Protein AF-A0A2N3CS61-F1 (afdb_monomer_lite)

pLDDT: mean 93.14, std 5.75, range [57.97, 98.62]

Sequence (346 aa):
IMQIARSYVPGGLAAWIVWPKPQPLARLEHTVEVPGRMDAQGREVAPLDEDAVRAALRKLKGDGIEALTISLMNAYLNGGHESRIGAIAAEELPGIPVSLSHQVLPEMQEYERTLSTVANAAVRPVVSKYVSNLRDRLTTEGFKGRLSLLRSDGGLMSSQKAEEHPVNILMSGPAGGVTGALWVAKNAGFENILTLDVGGTSTDVALIQGLEPRRQRTTEVGHLSVRASALDVKTVGAGGGSIAHVPQLTGALRVGPESAGAVPGPVAYGKGGELPTVTDANVVLGYLPEDLLGGSFELDREGAKAAVQTIADALGISLMEAARGIIDIVNENMFGALRMISVQQG

Foldseek 3Di:
DQVCLVVDFDDDPCSVPPPDDDQGLQHPQLDDDWDWDADLQRDTPTHTDVVSLLVSLLSNVVVPDQAEEDAHPLCLNPVPNVVVSVVSCCVNPPNHHYFYLNVQPSDPDRSQSRSQSSVQRSCLV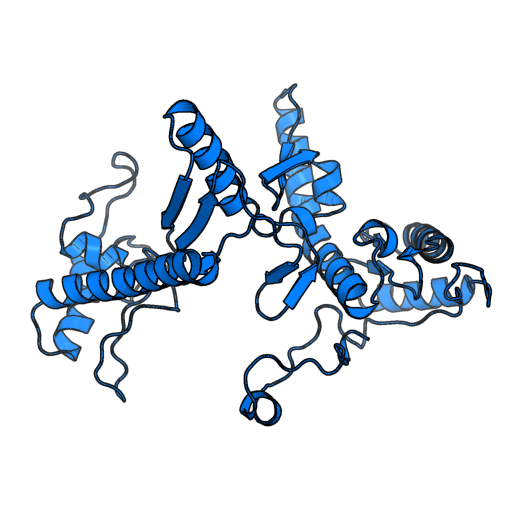VLLVVLVVVVVVCVVVVNPDFDWAAFQARDTDGSVCCNRHVSRRVNRVLSVQLNVVLVVCVVVVHQWDWDWDAAQFKIKIFTGHRSHFDWDQWDDDPPDTHRYIHGPIDIARFHQQFFWDQDPVHLDIDTDSDGCPVVVGAQQQVNPDQTAGLNLLCLQLVVDDQAPPVNPGGTPNVSSLVRLVVQCVSNVHDSNVSSVVNVVNSVVRSVVVVCCNVVVVD

Secondary structure (DSSP, 8-state):
-TTTGGG---SSTTHHHH--PPPPSS-GGG----S-EE-TTS-EEE---HHHHHHHHHHHHHTT-S-EEE--TTTTT--HHHHHHHHHHHHHSTT--EEEHHHH---S-HHHHHHHHHHHHHHHHHHHHHHHHHHHHHHHTT--S--EEEPTTS-EEEHHHHHH-GGGGTTHHHHHHHHHHHHHHHHHT-SSEEEEEE-SS-EEEEEEETTEE-EES-EEETTEEE---EE-PEEES-STTEEEE--TTT---EEEEEE-TTTT--GGGTSS--S-BHHHHHHHTT-S-SEETTTTEE--HHHHHHHHHHHHHHHT--HHHHHHHHHHHHHHHHHHHHHHHHHHH-

Structure (mmCIF, N/CA/C/O backbone):
data_AF-A0A2N3CS61-F1
#
_entry.id   AF-A0A2N3CS61-F1
#
loop_
_atom_site.group_PDB
_atom_site.id
_atom_site.type_symbol
_atom_site.label_atom_id
_atom_site.label_alt_id
_atom_site.label_comp_id
_atom_site.label_asym_id
_atom_site.label_entity_id
_atom_site.label_seq_id
_atom_site.pdbx_PDB_ins_code
_atom_site.Cartn_x
_atom_site.Cartn_y
_atom_site.Cartn_z
_atom_site.occupancy
_atom_site.B_iso_or_equiv
_atom_site.auth_seq_id
_atom_site.auth_comp_id
_atom_site.auth_asym_id
_atom_site.auth_atom_id
_atom_site.pdbx_PDB_model_num
ATOM 1 N N . ILE A 1 1 ? -5.425 -15.333 18.245 1.00 90.56 1 ILE A N 1
ATOM 2 C CA . ILE A 1 1 ? -5.956 -15.426 16.855 1.00 90.56 1 ILE A CA 1
ATOM 3 C C . ILE A 1 1 ? -4.939 -15.048 15.772 1.00 90.56 1 ILE A C 1
ATOM 5 O O . ILE A 1 1 ? -4.710 -15.868 14.892 1.00 90.56 1 ILE A O 1
ATOM 9 N N . MET A 1 2 ? -4.272 -13.886 15.851 1.00 91.38 2 MET A N 1
ATOM 10 C CA . MET A 1 2 ? -3.314 -13.420 14.829 1.00 91.38 2 MET A CA 1
ATOM 11 C C . MET A 1 2 ? -2.117 -14.363 14.642 1.00 91.38 2 MET A C 1
ATOM 13 O O . MET A 1 2 ? -1.780 -14.705 13.515 1.00 91.38 2 MET A O 1
ATOM 17 N N . GLN A 1 3 ? -1.547 -14.869 15.743 1.00 88.69 3 GLN A N 1
ATOM 18 C CA . GLN A 1 3 ? -0.432 -15.824 15.700 1.00 88.69 3 GLN A CA 1
ATOM 19 C C . GLN A 1 3 ? -0.810 -17.171 15.070 1.00 88.69 3 GLN A C 1
ATOM 21 O O . GLN A 1 3 ? 0.018 -17.800 14.421 1.00 88.69 3 GLN A O 1
ATOM 26 N N . ILE A 1 4 ? -2.051 -17.638 15.248 1.00 89.00 4 ILE A N 1
ATOM 27 C CA . ILE A 1 4 ? -2.527 -18.910 14.675 1.00 89.00 4 ILE A CA 1
ATOM 28 C C . ILE A 1 4 ? -2.943 -18.706 13.217 1.00 89.00 4 ILE A C 1
ATOM 30 O O . ILE A 1 4 ? -2.665 -19.567 12.387 1.00 89.00 4 ILE A O 1
ATOM 34 N N . ALA A 1 5 ? -3.515 -17.549 12.872 1.00 87.38 5 ALA A N 1
ATOM 35 C CA . ALA A 1 5 ? -3.929 -17.190 11.515 1.00 87.38 5 ALA A CA 1
ATOM 36 C C . ALA A 1 5 ? -4.768 -18.279 10.824 1.00 87.38 5 ALA A C 1
ATOM 38 O O . ALA A 1 5 ? -4.527 -18.611 9.670 1.00 87.38 5 ALA A O 1
ATOM 39 N N . ARG A 1 6 ? -5.694 -18.906 11.567 1.00 88.12 6 ARG A N 1
ATOM 40 C CA . ARG A 1 6 ? -6.522 -20.041 11.105 1.00 88.12 6 ARG A CA 1
ATOM 41 C C . ARG A 1 6 ? -5.722 -21.207 10.494 1.00 88.12 6 ARG A C 1
ATOM 43 O O . ARG A 1 6 ? -6.241 -21.923 9.646 1.00 88.12 6 ARG A O 1
ATOM 50 N N . SER A 1 7 ? -4.467 -21.388 10.910 1.00 85.81 7 SER A N 1
ATOM 51 C CA . SER A 1 7 ? -3.540 -22.369 10.327 1.00 85.81 7 SER A CA 1
ATOM 52 C C . SER A 1 7 ? -3.294 -22.165 8.825 1.00 85.81 7 SER A C 1
ATOM 54 O O . SER A 1 7 ? -2.981 -23.117 8.117 1.00 85.81 7 SER A O 1
ATOM 56 N N . TYR A 1 8 ? -3.438 -20.928 8.336 1.00 81.31 8 TYR A N 1
ATOM 57 C CA . TYR A 1 8 ? -3.193 -20.582 6.942 1.00 81.31 8 TYR A CA 1
ATOM 58 C C . TYR A 1 8 ? -1.719 -20.776 6.572 1.00 81.31 8 TYR A C 1
ATOM 60 O O . TYR A 1 8 ? -0.824 -20.253 7.244 1.00 81.31 8 TYR A O 1
ATOM 68 N N . VAL A 1 9 ? -1.498 -21.494 5.471 1.00 79.19 9 VAL A N 1
ATOM 69 C CA . VAL A 1 9 ? -0.206 -21.656 4.804 1.00 79.19 9 VAL A CA 1
ATOM 70 C C . VAL A 1 9 ? -0.425 -21.347 3.319 1.00 79.19 9 VAL A C 1
ATOM 72 O O . VAL A 1 9 ? -1.158 -22.090 2.661 1.00 79.19 9 VAL A O 1
ATOM 75 N N . PRO A 1 10 ? 0.145 -20.254 2.784 1.00 75.31 10 PRO A N 1
ATOM 76 C CA . PRO A 1 10 ? -0.008 -19.913 1.374 1.00 75.31 10 PRO A CA 1
ATOM 77 C C . PRO A 1 10 ? 0.785 -20.879 0.484 1.00 75.31 10 PRO A C 1
ATOM 79 O O . PRO A 1 10 ? 1.898 -21.266 0.826 1.00 75.31 10 PRO A O 1
ATOM 82 N N . GLY A 1 11 ? 0.248 -21.212 -0.694 1.00 70.44 11 GLY A N 1
ATOM 83 C CA . GLY A 1 11 ? 0.940 -22.004 -1.720 1.00 70.44 11 GLY A CA 1
ATOM 84 C C . GLY A 1 11 ? 0.481 -23.463 -1.837 1.00 70.44 11 GLY A C 1
ATOM 85 O O . GLY A 1 11 ? -0.522 -23.878 -1.261 1.00 70.44 11 GLY A O 1
ATOM 86 N N . GLY A 1 12 ? 1.199 -24.237 -2.657 1.00 70.31 12 GLY A N 1
ATOM 87 C CA . GLY A 1 12 ? 0.921 -25.659 -2.890 1.00 70.31 12 GLY A CA 1
ATOM 88 C C . GLY A 1 12 ? 1.377 -26.567 -1.740 1.00 70.31 12 GLY A C 1
ATOM 89 O O . GLY A 1 12 ? 1.921 -26.104 -0.743 1.00 70.31 12 GLY A O 1
ATOM 90 N N . LEU A 1 13 ? 1.211 -27.886 -1.898 1.00 73.00 13 LEU A N 1
ATOM 91 C CA . LEU A 1 13 ? 1.496 -28.897 -0.860 1.00 73.00 13 LEU A CA 1
ATOM 92 C C . LEU A 1 13 ? 2.870 -28.749 -0.177 1.00 73.00 13 LEU A C 1
ATOM 94 O O . LEU A 1 13 ? 2.974 -28.945 1.030 1.00 73.00 13 LEU A O 1
ATOM 98 N N . ALA A 1 14 ? 3.912 -28.357 -0.917 1.00 77.38 14 ALA A N 1
ATOM 99 C CA . ALA A 1 14 ? 5.260 -28.188 -0.369 1.00 77.38 14 ALA A CA 1
ATOM 100 C C . ALA A 1 14 ? 5.394 -27.003 0.610 1.00 77.38 14 ALA A C 1
ATOM 102 O O . ALA A 1 14 ? 6.292 -27.012 1.451 1.00 77.38 14 ALA A O 1
ATOM 103 N N . ALA A 1 15 ? 4.505 -26.005 0.548 1.00 78.06 15 ALA A N 1
ATOM 104 C CA . ALA A 1 15 ? 4.594 -24.808 1.382 1.00 78.06 15 ALA A CA 1
ATOM 105 C C . ALA A 1 15 ? 4.478 -25.118 2.882 1.00 78.06 15 ALA A C 1
ATOM 107 O O . ALA A 1 15 ? 5.123 -24.465 3.691 1.00 78.06 15 ALA A O 1
ATOM 108 N N . TRP A 1 16 ? 3.753 -26.171 3.264 1.00 76.44 16 TRP A N 1
ATOM 109 C CA . TRP A 1 16 ? 3.619 -26.594 4.665 1.00 76.44 16 TRP A CA 1
ATOM 110 C C . TRP A 1 16 ? 4.942 -27.019 5.312 1.00 76.44 16 TRP A C 1
ATOM 112 O O . TRP A 1 16 ? 5.057 -26.980 6.533 1.00 76.44 16 TRP A O 1
ATOM 122 N N . ILE A 1 17 ? 5.932 -27.416 4.507 1.00 80.56 17 ILE A N 1
ATOM 123 C CA . ILE A 1 17 ? 7.244 -27.872 4.982 1.00 80.56 17 ILE A CA 1
ATOM 124 C C . ILE A 1 17 ? 8.220 -26.699 5.096 1.00 80.56 17 ILE A C 1
ATOM 126 O O . ILE A 1 17 ? 9.031 -26.659 6.018 1.00 80.56 17 ILE A O 1
ATOM 130 N N . VAL A 1 18 ? 8.161 -25.757 4.151 1.00 82.25 18 VAL A N 1
ATOM 131 C CA . VAL A 1 18 ? 9.208 -24.738 3.979 1.00 82.25 18 VAL A CA 1
ATOM 132 C C . VAL A 1 18 ? 8.764 -23.317 4.302 1.00 82.25 18 VAL A C 1
ATOM 134 O O . VAL A 1 18 ? 9.622 -22.446 4.354 1.00 82.25 18 VAL A O 1
ATOM 137 N N . TRP A 1 19 ? 7.469 -23.049 4.503 1.00 81.56 19 TRP A N 1
ATOM 138 C CA . TRP A 1 19 ? 6.968 -21.690 4.714 1.00 81.56 19 TRP A CA 1
ATOM 139 C C . TRP A 1 19 ? 7.342 -21.163 6.108 1.00 81.56 19 TRP A C 1
ATOM 141 O O . TRP A 1 19 ? 6.777 -21.619 7.111 1.00 81.56 19 TRP A O 1
ATOM 151 N N . PRO A 1 20 ? 8.242 -20.165 6.209 1.00 83.81 20 PRO A N 1
ATOM 152 C CA . PRO A 1 20 ? 8.502 -19.510 7.475 1.00 83.81 20 PRO A CA 1
ATOM 153 C C . PRO A 1 20 ? 7.338 -18.561 7.759 1.00 83.81 20 PRO A C 1
ATOM 155 O O . PRO A 1 20 ? 7.161 -17.548 7.081 1.00 83.81 20 PRO A O 1
ATOM 158 N N . LYS A 1 21 ? 6.511 -18.891 8.756 1.00 83.75 21 LYS A N 1
ATOM 159 C CA . LYS A 1 21 ? 5.371 -18.042 9.105 1.00 83.75 21 LYS A CA 1
ATOM 160 C C . LYS A 1 21 ? 5.863 -16.642 9.508 1.00 83.75 21 LYS A C 1
ATOM 162 O O . LYS A 1 21 ? 6.640 -16.540 10.460 1.00 83.75 21 LYS A O 1
ATOM 167 N N . PRO A 1 22 ? 5.409 -15.576 8.830 1.00 84.38 22 PRO A N 1
ATOM 168 C CA . PRO A 1 22 ? 5.836 -14.224 9.152 1.00 84.38 22 PRO A CA 1
ATOM 169 C C . PRO A 1 22 ? 5.333 -13.805 10.535 1.00 84.38 22 PRO A C 1
ATOM 171 O O . PRO A 1 22 ? 4.295 -14.276 11.012 1.00 84.38 22 PRO A O 1
ATOM 174 N N . GLN A 1 23 ? 6.077 -12.901 11.172 1.00 87.12 23 GLN A N 1
ATOM 175 C CA . GLN A 1 23 ? 5.641 -12.273 12.416 1.00 87.12 23 GLN A CA 1
ATOM 176 C C . GLN A 1 23 ? 4.350 -11.482 12.153 1.00 87.12 23 GLN A C 1
ATOM 178 O O . GLN A 1 23 ? 4.305 -10.712 11.189 1.00 87.12 23 GLN A O 1
ATOM 183 N N . PRO A 1 24 ? 3.292 -11.654 12.966 1.00 89.88 24 PRO A N 1
ATOM 184 C CA . PRO A 1 24 ? 2.063 -10.899 12.772 1.00 89.88 24 PRO A CA 1
ATOM 185 C C . PRO A 1 24 ? 2.291 -9.393 12.950 1.00 89.88 24 PRO A C 1
ATOM 187 O O . PRO A 1 24 ? 3.113 -8.979 13.764 1.00 89.88 24 PRO A O 1
ATOM 190 N N . LEU A 1 25 ? 1.487 -8.577 12.255 1.00 90.75 25 LEU A N 1
ATOM 191 C CA . LEU A 1 25 ? 1.519 -7.109 12.375 1.00 90.75 25 LEU A CA 1
ATOM 192 C C . LEU A 1 25 ? 1.382 -6.616 13.826 1.00 90.75 25 LEU A C 1
ATOM 194 O O . LEU A 1 25 ? 1.990 -5.620 14.200 1.00 90.75 25 LEU A O 1
ATOM 198 N N . ALA A 1 26 ? 0.594 -7.321 14.641 1.00 93.31 26 ALA A N 1
ATOM 199 C CA . ALA A 1 26 ? 0.534 -7.118 16.083 1.00 93.31 26 ALA A CA 1
ATOM 200 C C . ALA A 1 26 ? 1.338 -8.223 16.778 1.00 93.31 26 ALA A C 1
ATOM 202 O O . ALA A 1 26 ? 0.953 -9.396 16.736 1.00 93.31 26 ALA A O 1
ATOM 203 N N . ARG A 1 27 ? 2.451 -7.847 17.418 1.00 91.81 27 ARG A N 1
ATOM 204 C CA . ARG A 1 27 ? 3.307 -8.783 18.160 1.00 91.81 27 ARG A CA 1
ATOM 205 C C . ARG A 1 27 ? 2.530 -9.425 19.306 1.00 91.81 27 ARG A C 1
ATOM 207 O O . ARG A 1 27 ? 1.701 -8.780 19.950 1.00 91.81 27 ARG A O 1
ATOM 214 N N . LEU A 1 28 ? 2.842 -10.688 19.595 1.00 91.56 28 LEU A N 1
ATOM 215 C CA . LEU A 1 28 ? 2.186 -11.435 20.669 1.00 91.56 28 LEU A CA 1
ATOM 216 C C . LEU A 1 28 ? 2.382 -10.765 22.037 1.00 91.56 28 LEU A C 1
ATOM 218 O O . LEU A 1 28 ? 1.446 -10.704 22.823 1.00 91.56 28 LEU A O 1
ATOM 222 N N . GLU A 1 29 ? 3.570 -10.215 22.293 1.00 92.31 29 GLU A N 1
ATOM 223 C CA . GLU A 1 29 ? 3.882 -9.490 23.532 1.00 92.31 29 GLU A CA 1
ATOM 224 C C . GLU A 1 29 ? 3.042 -8.212 23.724 1.00 92.31 29 GLU A C 1
ATOM 226 O O . GLU A 1 29 ? 2.720 -7.868 24.858 1.00 92.31 29 GLU A O 1
ATOM 231 N N . HIS A 1 30 ? 2.598 -7.584 22.627 1.00 94.88 30 HIS A N 1
ATOM 232 C CA . HIS A 1 30 ? 1.707 -6.414 22.618 1.00 94.88 30 HIS A CA 1
ATOM 233 C C . HIS A 1 30 ? 0.228 -6.797 22.439 1.00 94.88 30 HIS A C 1
ATOM 235 O O . HIS A 1 30 ? -0.607 -5.955 22.111 1.00 94.88 30 HIS A O 1
ATOM 241 N N . THR A 1 31 ? -0.115 -8.076 22.608 1.00 95.50 31 THR A N 1
ATOM 242 C CA . THR A 1 31 ? -1.496 -8.560 22.547 1.00 95.50 31 THR A CA 1
ATOM 243 C C . THR A 1 31 ? -1.944 -8.950 23.949 1.00 95.50 31 THR A C 1
ATOM 245 O O . THR A 1 31 ? -1.335 -9.799 24.596 1.00 95.50 31 THR A O 1
ATOM 248 N N . VAL A 1 32 ? -3.023 -8.330 24.422 1.00 96.06 32 VAL A N 1
ATOM 249 C CA . VAL A 1 32 ? -3.595 -8.560 25.754 1.00 96.06 32 VAL A CA 1
ATOM 250 C C . VAL A 1 32 ? -5.053 -8.977 25.637 1.00 96.06 32 VAL A C 1
ATOM 252 O O . VAL A 1 32 ? -5.743 -8.612 24.685 1.00 96.06 32 VAL A O 1
ATOM 255 N N . GLU A 1 33 ? -5.516 -9.745 26.614 1.00 96.00 33 GLU A N 1
ATOM 256 C CA . GLU A 1 33 ? -6.904 -10.182 26.724 1.00 96.00 33 GLU A CA 1
ATOM 257 C C . GLU A 1 33 ? -7.570 -9.458 27.894 1.00 96.00 33 GLU A C 1
ATOM 259 O O . GLU A 1 33 ? -6.917 -9.133 28.887 1.00 96.00 33 GLU A O 1
ATOM 264 N N . VAL A 1 34 ? -8.871 -9.203 27.771 1.00 96.94 34 VAL A N 1
ATOM 265 C CA . VAL A 1 34 ? -9.682 -8.579 28.821 1.00 96.94 34 VAL A CA 1
ATOM 266 C C . VAL A 1 34 ? -10.931 -9.430 29.077 1.00 96.94 34 VAL A C 1
ATOM 268 O O . VAL A 1 34 ? -11.487 -9.978 28.118 1.00 96.94 34 VAL A O 1
ATOM 271 N N . PRO A 1 35 ? -11.385 -9.576 30.336 1.00 97.56 35 PRO A N 1
ATOM 272 C CA . PRO A 1 35 ? -12.624 -10.279 30.646 1.00 97.56 35 PRO A CA 1
ATOM 273 C C . PRO A 1 35 ? -13.851 -9.542 30.094 1.00 97.56 35 PRO A C 1
ATOM 275 O O . PRO A 1 35 ? -13.963 -8.322 30.192 1.00 97.56 35 PRO A O 1
ATOM 278 N N . GLY A 1 36 ? -14.779 -10.306 29.524 1.00 96.62 36 GLY A N 1
ATOM 279 C CA . GLY A 1 36 ? -16.010 -9.813 28.909 1.00 96.62 36 GLY A CA 1
ATOM 280 C C . GLY A 1 36 ? -16.417 -10.710 27.744 1.00 96.62 36 GLY A C 1
ATOM 281 O O . GLY A 1 36 ? -15.564 -11.274 27.050 1.00 96.62 36 GLY A O 1
ATOM 282 N N . ARG A 1 37 ? -17.723 -10.917 27.533 1.00 97.62 37 ARG A N 1
ATOM 283 C CA . ARG A 1 37 ? -18.187 -11.810 26.462 1.00 97.62 37 ARG A CA 1
ATOM 284 C C . ARG A 1 37 ? -19.557 -11.439 25.910 1.00 97.62 37 ARG A C 1
ATOM 286 O O . ARG A 1 37 ? -20.511 -11.286 26.664 1.00 97.62 37 ARG A O 1
ATOM 293 N N . MET A 1 38 ? -19.650 -11.448 24.581 1.00 97.50 38 MET A N 1
ATOM 294 C CA . MET A 1 38 ? -20.900 -11.429 23.818 1.00 97.50 38 MET A CA 1
ATOM 295 C C . MET A 1 38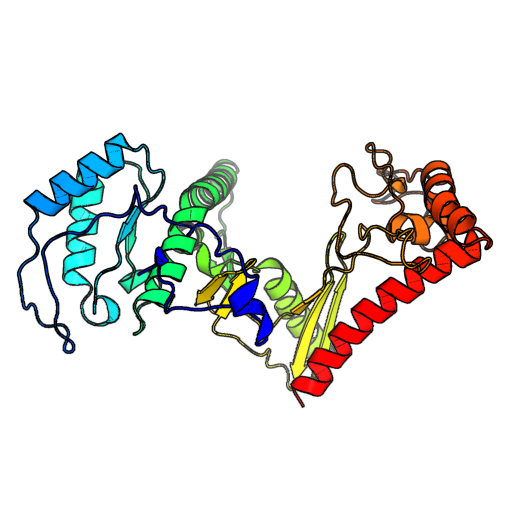 ? -21.181 -12.814 23.213 1.00 97.50 38 MET A C 1
ATOM 297 O O . MET A 1 38 ? -20.266 -13.470 22.696 1.00 97.50 38 MET A O 1
ATOM 301 N N . ASP A 1 39 ? -22.435 -13.271 23.259 1.00 97.00 39 ASP A N 1
ATOM 302 C CA . ASP A 1 39 ? -22.876 -14.490 22.569 1.00 97.00 39 ASP A CA 1
ATOM 303 C C . ASP A 1 39 ? -23.025 -14.279 21.051 1.00 97.00 39 ASP A C 1
ATOM 305 O O . ASP A 1 39 ? -22.792 -13.193 20.516 1.00 97.00 39 ASP A O 1
ATOM 309 N N . ALA A 1 40 ? -23.386 -15.347 20.335 1.00 95.94 40 ALA A N 1
ATOM 310 C CA . ALA A 1 40 ? -23.584 -15.322 18.885 1.00 95.94 40 ALA A CA 1
ATOM 311 C C . ALA A 1 40 ? -24.833 -14.532 18.442 1.00 95.94 40 ALA A C 1
ATOM 313 O O . ALA A 1 40 ? -25.035 -14.347 17.247 1.00 95.94 40 ALA A O 1
ATOM 314 N N . GLN A 1 41 ? -25.668 -14.078 19.381 1.00 96.56 41 GLN A N 1
ATOM 315 C CA . GLN A 1 41 ? -26.817 -13.202 19.152 1.00 96.56 41 GLN A CA 1
ATOM 316 C C . GLN A 1 41 ? -26.511 -11.746 19.552 1.00 96.56 41 GLN A C 1
ATOM 318 O O . GLN A 1 41 ? -27.400 -10.901 19.499 1.00 96.56 41 GLN A O 1
ATOM 323 N N . GLY A 1 42 ? -25.269 -11.441 19.949 1.00 95.44 42 GLY A N 1
ATOM 324 C CA . GLY A 1 42 ? -24.853 -10.109 20.389 1.00 95.44 42 GLY A CA 1
ATOM 325 C C . GLY A 1 42 ? -25.337 -9.734 21.793 1.00 95.44 42 GLY A C 1
ATOM 326 O O . GLY A 1 42 ? -25.292 -8.557 22.150 1.00 95.44 42 GLY A O 1
ATOM 327 N N . ARG A 1 43 ? -25.812 -10.699 22.590 1.00 97.81 43 ARG A N 1
ATOM 328 C CA . ARG A 1 43 ? -26.213 -10.479 23.985 1.00 97.81 43 ARG A CA 1
ATOM 329 C C . ARG A 1 43 ? -25.012 -10.642 24.904 1.00 97.81 43 ARG A C 1
ATOM 331 O O . ARG A 1 43 ? -24.166 -11.513 24.691 1.00 97.81 43 ARG A O 1
ATOM 338 N N . GLU A 1 44 ? -24.961 -9.819 25.942 1.00 97.81 44 GLU A N 1
ATOM 339 C CA . GLU A 1 44 ? -23.912 -9.897 26.952 1.00 97.81 44 GLU A CA 1
ATOM 340 C C . GLU A 1 44 ? -24.064 -11.181 27.779 1.00 97.81 44 GLU A C 1
ATOM 342 O O . GLU A 1 44 ? -25.125 -11.460 28.334 1.00 97.81 44 GLU A O 1
ATOM 347 N N . VAL A 1 45 ? -22.995 -11.976 27.826 1.00 97.88 45 VAL A N 1
ATOM 348 C CA . VAL A 1 45 ? -22.892 -13.210 28.625 1.00 97.88 45 VAL A CA 1
ATOM 349 C C . VAL A 1 45 ? -22.100 -12.955 29.899 1.00 97.88 45 VAL A C 1
ATOM 351 O O . VAL A 1 45 ? -22.434 -13.482 30.955 1.00 97.88 45 VAL A O 1
ATOM 354 N N . ALA A 1 46 ? -21.037 -12.162 29.786 1.00 97.94 46 ALA A N 1
ATOM 355 C CA . ALA A 1 46 ? -20.219 -11.730 30.905 1.00 97.94 46 ALA A CA 1
ATOM 356 C C . ALA A 1 46 ? -19.929 -10.234 30.739 1.00 97.94 46 ALA A C 1
ATOM 358 O O . ALA A 1 46 ? -19.510 -9.844 29.639 1.00 97.94 46 ALA A O 1
ATOM 359 N N . PRO A 1 47 ? -20.139 -9.416 31.787 1.00 98.06 47 PRO A N 1
ATOM 360 C CA . PRO A 1 47 ? -19.885 -7.986 31.718 1.00 98.06 47 PRO A CA 1
ATOM 361 C C . PRO A 1 47 ? -18.404 -7.709 31.461 1.00 98.06 47 PRO A C 1
ATOM 363 O O . PRO A 1 47 ? -17.535 -8.505 31.825 1.00 98.06 47 PRO A O 1
ATOM 366 N N . LEU A 1 48 ? -18.130 -6.578 30.815 1.00 98.38 48 LEU A N 1
ATOM 367 C CA . LEU A 1 48 ? -16.768 -6.097 30.620 1.00 98.38 48 LEU A CA 1
ATOM 368 C C . LEU A 1 48 ? -16.151 -5.728 31.975 1.00 98.38 48 LEU A C 1
ATOM 370 O O . LEU A 1 48 ? -16.720 -4.931 32.719 1.00 98.38 48 LEU A O 1
ATOM 374 N N . ASP A 1 49 ? -14.970 -6.264 32.264 1.00 98.38 49 ASP A N 1
ATOM 375 C CA . ASP A 1 49 ? -14.187 -5.869 33.434 1.00 98.38 49 ASP A CA 1
ATOM 376 C C . ASP A 1 49 ? -13.350 -4.624 33.100 1.00 98.38 49 ASP A C 1
ATOM 378 O O . ASP A 1 49 ? -12.294 -4.703 32.467 1.00 98.38 49 ASP A O 1
ATOM 382 N N . GLU A 1 50 ? -13.848 -3.450 33.491 1.00 98.38 50 GLU A N 1
ATOM 383 C CA . GLU A 1 50 ? -13.192 -2.173 33.197 1.00 98.38 50 GLU A CA 1
ATOM 384 C C . GLU A 1 50 ? -11.846 -1.993 33.916 1.00 98.38 50 GLU A C 1
ATOM 386 O O . GLU A 1 50 ? -10.946 -1.349 33.370 1.00 98.38 50 GLU A O 1
ATOM 391 N N . ASP A 1 51 ? -11.671 -2.571 35.107 1.00 98.31 51 ASP A N 1
ATOM 392 C CA . ASP A 1 51 ? -10.416 -2.472 35.857 1.00 98.31 51 ASP A CA 1
ATOM 393 C C . ASP A 1 51 ? -9.327 -3.315 35.189 1.00 98.31 51 ASP A C 1
ATOM 395 O O . ASP A 1 51 ? -8.196 -2.848 34.999 1.00 98.31 51 ASP A O 1
ATOM 399 N N . ALA A 1 52 ? -9.681 -4.521 34.733 1.00 98.25 52 ALA A N 1
ATOM 400 C CA . ALA A 1 52 ? -8.798 -5.350 33.920 1.00 98.25 52 ALA A CA 1
ATOM 401 C C . ALA A 1 52 ? -8.442 -4.669 32.589 1.00 98.25 52 ALA A C 1
ATOM 403 O O . ALA A 1 52 ? -7.284 -4.719 32.165 1.00 98.25 52 ALA A O 1
ATOM 404 N N . VAL A 1 53 ? -9.395 -3.974 31.955 1.00 98.50 53 VAL A N 1
ATOM 405 C CA . VAL A 1 53 ? -9.134 -3.158 30.758 1.00 98.50 53 VAL A CA 1
ATOM 406 C C . VAL A 1 53 ? -8.106 -2.064 31.054 1.00 98.50 53 VAL A C 1
ATOM 408 O O . VAL A 1 53 ? -7.115 -1.958 30.331 1.00 98.50 53 VAL A O 1
ATOM 411 N N . ARG A 1 54 ? -8.282 -1.274 32.121 1.00 98.56 54 ARG A N 1
ATOM 412 C CA . ARG A 1 54 ? -7.322 -0.216 32.491 1.00 98.56 54 ARG A CA 1
ATOM 413 C C . ARG A 1 54 ? -5.933 -0.784 32.766 1.00 98.56 54 ARG A C 1
ATOM 415 O O . ARG A 1 54 ? -4.943 -0.238 32.278 1.00 98.56 54 ARG A O 1
ATOM 422 N N . ALA A 1 55 ? -5.843 -1.892 33.500 1.00 98.06 55 ALA A N 1
ATOM 423 C CA . ALA A 1 55 ? -4.573 -2.564 33.769 1.00 98.06 55 ALA A CA 1
ATOM 424 C C . ALA A 1 55 ? -3.880 -3.028 32.473 1.00 98.06 55 ALA A C 1
ATOM 426 O O . ALA A 1 55 ? -2.685 -2.782 32.287 1.00 98.06 55 ALA A O 1
ATOM 427 N N . ALA A 1 56 ? -4.633 -3.630 31.549 1.00 97.88 56 ALA A N 1
ATOM 428 C CA . ALA A 1 56 ? -4.123 -4.083 30.260 1.00 97.88 56 ALA A CA 1
ATOM 429 C C . ALA A 1 56 ? -3.634 -2.915 29.381 1.00 97.88 56 ALA A C 1
ATOM 431 O O . ALA A 1 56 ? -2.551 -2.990 28.801 1.00 97.88 56 ALA A O 1
ATOM 432 N N . LEU A 1 57 ? -4.378 -1.806 29.333 1.00 98.12 57 LEU A N 1
ATOM 433 C CA . LEU A 1 57 ? -3.991 -0.605 28.585 1.00 98.12 57 LEU A CA 1
ATOM 434 C C . LEU A 1 57 ? -2.728 0.049 29.160 1.00 98.12 57 LEU A C 1
ATOM 436 O O . LEU A 1 57 ? -1.843 0.439 28.401 1.00 98.12 57 LEU A O 1
ATOM 440 N N . ARG A 1 58 ? -2.592 0.121 30.490 1.00 96.69 58 ARG A N 1
ATOM 441 C CA . ARG A 1 58 ? -1.376 0.635 31.148 1.00 96.69 58 ARG A CA 1
ATOM 442 C C . ARG A 1 58 ? -0.152 -0.227 30.862 1.00 96.69 58 ARG A C 1
ATOM 444 O O . ARG A 1 58 ? 0.932 0.323 30.690 1.00 96.69 58 ARG A O 1
ATOM 451 N N . LYS A 1 59 ? -0.321 -1.550 30.771 1.00 96.12 59 LYS A N 1
ATOM 452 C CA . LYS A 1 59 ? 0.750 -2.452 30.332 1.00 96.12 59 LYS A CA 1
ATOM 453 C C . LYS A 1 59 ? 1.196 -2.107 28.909 1.00 96.12 59 LYS A C 1
ATOM 455 O O . LYS A 1 59 ? 2.364 -1.801 28.711 1.00 96.12 59 LYS A O 1
ATOM 460 N N . LEU A 1 60 ? 0.260 -2.052 27.957 1.00 96.75 60 LEU A N 1
ATOM 461 C CA . LEU A 1 60 ? 0.568 -1.696 26.566 1.00 96.75 60 LEU A CA 1
ATOM 462 C C . LEU A 1 60 ? 1.218 -0.310 26.437 1.00 96.75 60 LEU A C 1
ATOM 464 O O . LEU A 1 60 ? 2.098 -0.113 25.602 1.00 96.75 60 LEU A O 1
ATOM 468 N N . LYS A 1 61 ? 0.821 0.649 27.284 1.00 95.12 61 LYS A N 1
ATOM 469 C CA . LYS A 1 61 ? 1.467 1.965 27.378 1.00 95.12 61 LYS A CA 1
ATOM 470 C C . LYS A 1 61 ? 2.950 1.853 27.730 1.00 95.12 61 LYS A C 1
ATOM 472 O O . LYS A 1 61 ? 3.763 2.553 27.135 1.00 95.12 61 LYS A O 1
ATOM 477 N N . GLY A 1 62 ? 3.282 1.001 28.702 1.00 93.69 62 GLY A N 1
ATOM 478 C CA . GLY A 1 62 ? 4.659 0.737 29.124 1.00 93.69 62 GLY A CA 1
ATOM 479 C C . GLY A 1 62 ? 5.519 0.126 28.016 1.00 93.69 62 GLY A C 1
ATOM 480 O O . GLY A 1 62 ? 6.711 0.408 27.958 1.00 93.69 62 GLY A O 1
ATOM 481 N N . ASP A 1 63 ? 4.893 -0.621 27.105 1.00 93.94 63 ASP A N 1
ATOM 482 C CA . ASP A 1 63 ? 5.545 -1.254 25.953 1.00 93.94 63 ASP A CA 1
ATOM 483 C C . ASP A 1 63 ? 5.701 -0.305 24.741 1.00 93.94 63 ASP A C 1
ATOM 485 O O . ASP A 1 63 ? 6.296 -0.673 23.730 1.00 93.94 63 ASP A O 1
ATOM 489 N N . GLY A 1 64 ? 5.194 0.934 24.827 1.00 93.88 64 GLY A N 1
ATOM 490 C CA . GLY A 1 64 ? 5.430 1.975 23.821 1.00 93.88 64 GLY A CA 1
ATOM 491 C C . GLY A 1 64 ? 4.649 1.808 22.514 1.00 93.88 64 GLY A C 1
ATOM 492 O O . GLY A 1 64 ? 5.156 2.162 21.453 1.00 93.88 64 GLY A O 1
ATOM 493 N N . ILE A 1 65 ? 3.424 1.269 22.561 1.00 95.62 65 ILE A N 1
ATOM 494 C CA . ILE A 1 65 ? 2.589 1.137 21.357 1.00 95.62 65 ILE A CA 1
ATOM 495 C C . ILE A 1 65 ? 2.252 2.502 20.729 1.00 95.62 65 ILE A C 1
ATOM 497 O O . ILE A 1 65 ? 1.949 3.467 21.428 1.00 95.62 65 ILE A O 1
ATOM 501 N N . GLU A 1 66 ? 2.235 2.567 19.396 1.00 95.12 66 GLU A N 1
ATOM 502 C CA . GLU A 1 66 ? 1.903 3.791 18.641 1.00 95.12 66 GLU A CA 1
ATOM 503 C C . GLU A 1 66 ? 0.449 3.824 18.146 1.00 95.12 66 GLU A C 1
ATOM 505 O O . GLU A 1 66 ? -0.048 4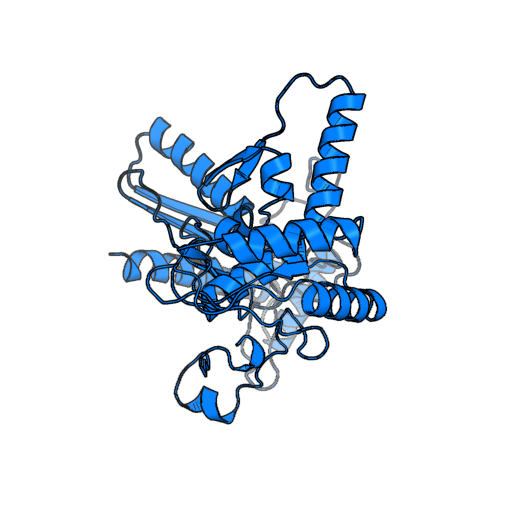.868 17.732 1.00 95.12 66 GLU A O 1
ATOM 510 N N . ALA A 1 67 ? -0.245 2.685 18.176 1.00 97.00 67 ALA A N 1
ATOM 511 C CA . ALA A 1 67 ? -1.644 2.543 17.790 1.00 97.00 67 ALA A CA 1
ATOM 512 C C . ALA A 1 67 ? -2.282 1.358 18.528 1.00 97.00 67 ALA A C 1
ATOM 514 O O . ALA A 1 67 ? -1.613 0.362 18.809 1.00 97.00 67 ALA A O 1
ATOM 515 N N . LEU A 1 68 ? -3.586 1.440 18.804 1.00 97.88 68 LEU A N 1
ATOM 516 C CA . LEU A 1 68 ? -4.346 0.388 19.481 1.00 97.88 68 LEU A CA 1
ATOM 517 C C . LEU A 1 68 ? -5.405 -0.212 18.551 1.00 97.88 68 LEU A C 1
ATOM 519 O O . LEU A 1 68 ? -6.181 0.503 17.918 1.00 97.88 68 LEU A O 1
ATOM 523 N N . THR A 1 69 ? -5.476 -1.542 18.517 1.00 98.31 69 THR A N 1
ATOM 524 C CA . THR A 1 69 ? -6.587 -2.289 17.915 1.00 98.31 69 THR A CA 1
ATOM 525 C C . THR A 1 69 ? -7.420 -2.938 19.006 1.00 98.31 69 THR A C 1
ATOM 527 O O . THR A 1 69 ? -6.877 -3.613 19.876 1.00 98.31 69 THR A O 1
ATOM 530 N N . ILE A 1 70 ? -8.738 -2.784 18.923 1.00 98.38 70 ILE A N 1
ATOM 531 C CA . ILE A 1 70 ? -9.694 -3.464 19.795 1.00 98.38 70 ILE A CA 1
ATOM 532 C C . ILE A 1 70 ? -10.528 -4.390 18.915 1.00 98.38 70 ILE A C 1
ATOM 534 O O . ILE A 1 70 ? -11.224 -3.921 18.016 1.00 98.38 70 ILE A O 1
ATOM 538 N N . SER A 1 71 ? -10.414 -5.699 19.148 1.00 98.19 71 SER A N 1
ATOM 539 C CA . SER A 1 71 ? -11.134 -6.726 18.389 1.00 98.19 71 SER A CA 1
ATOM 540 C C . SER A 1 71 ? -11.672 -7.807 19.318 1.00 98.19 71 SER A C 1
ATOM 542 O O . SER A 1 71 ? -10.926 -8.665 19.792 1.00 98.19 71 SER A O 1
ATOM 544 N N . LEU A 1 72 ? -12.974 -7.757 19.590 1.00 97.56 72 LEU A N 1
ATOM 545 C CA . LEU A 1 72 ? -13.669 -8.716 20.441 1.00 97.56 72 LEU A CA 1
ATOM 546 C C . LEU A 1 72 ? -14.510 -9.694 19.613 1.00 97.56 72 LEU A C 1
ATOM 548 O O . LEU A 1 72 ? -14.939 -9.432 18.480 1.00 97.56 72 LEU A O 1
ATOM 552 N N . MET A 1 73 ? -14.765 -10.863 20.196 1.00 96.50 73 MET A N 1
ATOM 553 C CA . MET A 1 73 ? -15.673 -11.850 19.613 1.00 96.50 73 MET A CA 1
ATOM 554 C C . MET A 1 73 ? -17.085 -11.269 19.504 1.00 96.50 73 MET A C 1
ATOM 556 O O . MET A 1 73 ? -17.577 -10.652 20.443 1.00 96.50 73 MET A O 1
ATOM 560 N N . ASN A 1 74 ? -17.736 -11.487 18.359 1.00 97.12 74 ASN A N 1
ATOM 561 C CA . ASN A 1 74 ? -19.096 -11.018 18.058 1.00 97.12 74 ASN A CA 1
ATOM 562 C C . ASN A 1 74 ? -19.312 -9.492 18.105 1.00 97.12 74 ASN A C 1
ATOM 564 O O . ASN A 1 74 ? -20.452 -9.039 18.024 1.00 97.12 74 ASN A O 1
ATOM 568 N N . ALA A 1 75 ? -18.240 -8.691 18.124 1.00 97.19 75 ALA A N 1
ATOM 569 C CA . ALA A 1 75 ? -18.342 -7.231 18.102 1.00 97.19 75 ALA A CA 1
ATOM 570 C C . ALA A 1 75 ? -19.050 -6.682 16.849 1.00 97.19 75 ALA A C 1
ATOM 572 O O . ALA A 1 75 ? -19.680 -5.633 16.910 1.00 97.19 75 ALA A O 1
ATOM 573 N N . TYR A 1 76 ? -19.006 -7.417 15.732 1.00 96.50 76 TYR A N 1
ATOM 574 C CA . TYR A 1 76 ? -19.736 -7.079 14.505 1.00 96.50 76 TYR A CA 1
ATOM 575 C C . TYR A 1 76 ? -21.269 -7.080 14.675 1.00 96.50 76 TYR A C 1
ATOM 577 O O . TYR A 1 76 ? -21.957 -6.415 13.909 1.00 96.50 76 TYR A O 1
ATOM 585 N N . LEU A 1 77 ? -21.803 -7.809 15.666 1.00 96.62 77 LEU A N 1
ATOM 586 C CA . LEU A 1 77 ? -23.225 -7.774 16.038 1.00 96.62 77 LEU A CA 1
ATOM 587 C C . LEU A 1 77 ? -23.496 -6.716 17.106 1.00 96.62 77 LEU A C 1
ATOM 589 O O . LEU A 1 77 ? -24.490 -6.000 17.029 1.00 96.62 77 LEU A O 1
ATOM 593 N N . ASN A 1 78 ? -22.623 -6.639 18.113 1.00 97.31 78 ASN A N 1
ATOM 594 C CA . ASN A 1 78 ? -22.736 -5.689 19.211 1.00 97.31 78 ASN A CA 1
ATOM 595 C C . ASN A 1 78 ? -21.355 -5.143 19.600 1.00 97.31 78 ASN A C 1
ATOM 597 O O . ASN A 1 78 ? -20.594 -5.781 20.330 1.00 97.31 78 ASN A O 1
ATOM 601 N N . GLY A 1 79 ? -21.056 -3.929 19.137 1.00 97.38 79 GLY A N 1
ATOM 602 C CA . GLY A 1 79 ? -19.805 -3.218 19.412 1.00 97.38 79 GLY A CA 1
ATOM 603 C C . GLY A 1 79 ? -19.738 -2.544 20.786 1.00 97.38 79 GLY A C 1
ATOM 604 O O . GLY A 1 79 ? -18.827 -1.750 21.017 1.00 97.38 79 GLY A O 1
ATOM 605 N N . GLY A 1 80 ? -20.690 -2.802 21.692 1.00 98.12 80 GLY A N 1
ATOM 606 C CA . GLY A 1 80 ? -20.808 -2.109 22.978 1.00 98.12 80 GLY A CA 1
ATOM 607 C C . GLY A 1 80 ? -19.553 -2.215 23.847 1.00 98.12 80 GLY A C 1
ATOM 608 O O . GLY A 1 80 ? -19.031 -1.195 24.297 1.00 98.12 80 GLY A O 1
ATOM 609 N N . HIS A 1 81 ? -19.006 -3.425 24.018 1.00 98.50 81 HIS A N 1
ATOM 610 C CA . HIS A 1 81 ? -17.753 -3.619 24.762 1.00 98.50 81 HIS A CA 1
ATOM 611 C C . HIS A 1 81 ? -16.570 -2.930 24.084 1.00 98.50 81 HIS A C 1
ATOM 613 O O . HIS A 1 81 ? -15.815 -2.240 24.757 1.00 98.50 81 HIS A O 1
ATOM 619 N N . GLU A 1 82 ? -16.427 -3.034 22.759 1.00 98.56 82 GLU A N 1
ATOM 620 C CA . GLU A 1 82 ? -15.336 -2.347 22.054 1.00 98.56 82 GLU A CA 1
ATOM 621 C C . GLU A 1 82 ? -15.427 -0.826 22.190 1.00 98.56 82 GLU A C 1
ATOM 623 O O . GLU A 1 82 ? -14.415 -0.167 22.407 1.00 98.56 82 GLU A O 1
ATOM 628 N N . SER A 1 83 ? -16.638 -0.274 22.106 1.00 98.50 83 SER A N 1
ATOM 629 C CA . SER A 1 83 ? -16.889 1.159 22.276 1.00 98.50 83 SER A CA 1
ATOM 630 C C . SER A 1 83 ? -16.528 1.616 23.687 1.00 98.50 83 SER A C 1
ATOM 632 O O . SER A 1 83 ? -15.902 2.663 23.860 1.00 98.50 83 SER A O 1
ATOM 634 N N . ARG A 1 84 ? -16.859 0.806 24.701 1.00 98.56 84 ARG A N 1
ATOM 635 C CA . ARG A 1 84 ? -16.505 1.094 26.090 1.00 98.56 84 ARG A CA 1
ATOM 636 C C . ARG A 1 84 ? -14.998 1.028 26.329 1.00 98.56 84 ARG A C 1
ATOM 638 O O . ARG A 1 84 ? -14.454 1.952 26.928 1.00 98.56 84 ARG A O 1
ATOM 645 N N . ILE A 1 85 ? -14.314 0.007 25.811 1.00 98.62 85 ILE A N 1
ATOM 646 C CA . ILE A 1 85 ? -12.845 -0.075 25.866 1.00 98.62 85 ILE A CA 1
ATOM 647 C C . ILE A 1 85 ? -12.225 1.116 25.128 1.00 98.62 85 ILE A C 1
ATOM 649 O O . ILE A 1 85 ? -11.269 1.695 25.628 1.00 98.62 85 ILE A O 1
ATOM 653 N N . GLY A 1 86 ? -12.779 1.529 23.985 1.00 98.31 86 GLY A N 1
ATOM 654 C CA . GLY A 1 86 ? -12.320 2.705 23.245 1.00 98.31 86 GLY A CA 1
ATOM 655 C C . GLY A 1 86 ? -12.394 3.996 24.066 1.00 98.31 86 GLY A C 1
ATOM 656 O O . GLY A 1 86 ? -11.443 4.775 24.060 1.00 98.31 86 GLY A O 1
ATOM 657 N N . ALA A 1 87 ? -13.475 4.192 24.826 1.00 98.44 87 ALA A N 1
ATOM 658 C CA . ALA A 1 87 ? -13.601 5.324 25.745 1.00 98.44 87 ALA A CA 1
ATOM 659 C C . ALA A 1 87 ? -12.549 5.278 26.868 1.00 98.44 87 ALA A C 1
ATOM 661 O O . ALA A 1 87 ? -11.889 6.279 27.128 1.00 98.44 87 ALA A O 1
ATOM 662 N N . ILE A 1 88 ? -12.329 4.108 27.479 1.00 98.50 88 ILE A N 1
ATOM 663 C CA . ILE A 1 88 ? -11.296 3.928 28.515 1.00 98.50 88 ILE A CA 1
ATOM 664 C C . ILE A 1 88 ? -9.889 4.141 27.929 1.00 98.50 88 ILE A C 1
ATOM 666 O O . ILE A 1 88 ? -9.031 4.758 28.558 1.00 98.50 88 ILE A O 1
ATOM 670 N N . ALA A 1 89 ? -9.642 3.679 26.703 1.00 98.19 89 ALA A N 1
ATOM 671 C CA . ALA A 1 89 ? -8.376 3.876 26.005 1.00 98.19 89 ALA A CA 1
ATOM 672 C C . ALA A 1 89 ? -8.089 5.356 25.730 1.00 98.19 89 ALA A C 1
ATOM 674 O O . ALA A 1 89 ? -6.941 5.768 25.860 1.00 98.19 89 ALA A O 1
ATOM 675 N N . ALA A 1 90 ? -9.106 6.168 25.428 1.00 96.62 90 ALA A N 1
ATOM 676 C CA . ALA A 1 90 ? -8.932 7.613 25.279 1.00 96.62 90 ALA A CA 1
ATOM 677 C C . ALA A 1 90 ? -8.453 8.294 26.579 1.00 96.62 90 ALA A C 1
ATOM 679 O O . ALA A 1 90 ? -7.732 9.289 26.512 1.00 96.62 90 ALA A O 1
ATOM 680 N N . GLU A 1 91 ? -8.813 7.750 27.747 1.00 97.12 91 GLU A N 1
ATOM 681 C CA . GLU A 1 91 ? -8.351 8.228 29.057 1.00 97.12 91 GLU A CA 1
ATOM 682 C C . GLU A 1 91 ? -6.930 7.734 29.390 1.00 97.12 91 GLU A C 1
ATOM 684 O O . GLU A 1 91 ? -6.081 8.513 29.822 1.00 97.12 91 GLU A O 1
ATOM 689 N N . GLU A 1 92 ? -6.649 6.440 29.201 1.00 97.62 92 GLU A N 1
ATOM 690 C CA . GLU A 1 92 ? -5.385 5.811 29.628 1.00 97.62 92 GLU A CA 1
ATOM 691 C C . GLU A 1 92 ? -4.225 6.039 28.632 1.00 97.62 92 GLU A C 1
ATOM 693 O O . GLU A 1 92 ? -3.051 6.138 29.028 1.00 97.62 92 GLU A O 1
ATOM 698 N N . LEU A 1 93 ? -4.548 6.153 27.339 1.00 96.31 93 LEU A N 1
ATOM 699 C CA . LEU A 1 93 ? -3.622 6.268 26.206 1.00 96.31 93 LEU A CA 1
ATOM 700 C C . LEU A 1 93 ? -3.886 7.544 25.373 1.00 96.31 93 LEU A C 1
ATOM 702 O O . LEU A 1 93 ? -4.131 7.456 24.165 1.00 96.31 93 LEU A O 1
ATOM 706 N N . PRO A 1 94 ? -3.838 8.749 25.974 1.00 94.62 94 PRO A N 1
ATOM 707 C CA . PRO A 1 94 ? -4.105 9.981 25.240 1.00 94.62 94 PRO A CA 1
ATOM 708 C C . PRO A 1 94 ? -3.118 10.149 24.077 1.00 94.62 94 PRO A C 1
ATOM 710 O O . PRO A 1 94 ? -1.907 10.012 24.247 1.00 94.62 94 PRO A O 1
ATOM 713 N N . GLY A 1 95 ? -3.647 10.450 22.889 1.00 91.50 95 GLY A N 1
ATOM 714 C CA . GLY A 1 95 ? -2.864 10.622 21.660 1.00 91.50 95 GLY A CA 1
ATOM 715 C C . GLY A 1 95 ? -2.596 9.336 20.871 1.00 91.50 95 GLY A C 1
ATOM 716 O O . GLY A 1 95 ? -2.162 9.431 19.725 1.00 91.50 95 GLY A O 1
ATOM 717 N N . ILE A 1 96 ? -2.899 8.153 21.420 1.00 95.50 96 ILE A N 1
ATOM 718 C CA . ILE A 1 96 ? -2.781 6.890 20.684 1.00 95.50 96 ILE A CA 1
ATOM 719 C C . ILE A 1 96 ? -4.060 6.651 19.863 1.00 95.50 96 ILE A C 1
ATOM 721 O O . ILE A 1 96 ? -5.148 6.559 20.437 1.00 95.50 96 ILE A O 1
ATOM 725 N N . PRO A 1 97 ? -3.982 6.531 18.525 1.00 95.25 97 PRO A N 1
ATOM 726 C CA . PRO A 1 97 ? -5.145 6.237 17.699 1.00 95.25 97 PRO A CA 1
ATOM 727 C C . PRO A 1 97 ? -5.710 4.840 17.996 1.00 95.25 97 PRO A C 1
ATOM 729 O O . PRO A 1 97 ? -4.989 3.842 17.975 1.00 95.25 97 PRO A O 1
ATOM 732 N N . VAL A 1 98 ? -7.028 4.768 18.208 1.00 96.94 98 VAL A N 1
ATOM 733 C CA . VAL A 1 98 ? -7.755 3.530 18.540 1.00 96.94 98 VAL A CA 1
ATOM 734 C C . VAL A 1 98 ? -8.643 3.088 17.379 1.00 96.94 98 VAL A C 1
ATOM 736 O O . VAL A 1 98 ? -9.524 3.837 16.955 1.00 96.94 98 VAL A O 1
ATOM 739 N N . SER A 1 99 ? -8.433 1.875 16.869 1.00 98.12 99 SER A N 1
ATOM 740 C CA . SER A 1 99 ? -9.271 1.256 15.833 1.00 98.12 99 SER A CA 1
ATOM 741 C C . SER A 1 99 ? -10.176 0.188 16.448 1.00 98.12 99 SER A C 1
ATOM 743 O O . SER A 1 99 ? -9.685 -0.768 17.050 1.00 98.12 99 SER A O 1
ATOM 745 N N . LEU A 1 100 ? -11.492 0.345 16.284 1.00 98.19 100 LEU A N 1
ATOM 746 C CA . LEU A 1 100 ? -12.503 -0.595 16.776 1.00 98.19 100 LEU A CA 1
ATOM 747 C C . LEU A 1 100 ? -12.927 -1.531 15.647 1.00 98.19 100 LEU A C 1
ATOM 749 O O . LEU A 1 100 ? -13.335 -1.069 14.577 1.00 98.19 100 LEU A O 1
ATOM 753 N N . SER A 1 101 ? -12.848 -2.839 15.871 1.00 97.94 101 SER A N 1
ATOM 754 C CA . SER A 1 101 ? -13.074 -3.822 14.814 1.00 97.94 101 SER A CA 1
ATOM 755 C C . SER A 1 101 ? -14.491 -3.778 14.246 1.00 97.94 101 SER A C 1
ATOM 757 O O . SER A 1 101 ? -14.664 -3.895 13.033 1.00 97.94 101 SER A O 1
ATOM 759 N N . HIS A 1 102 ? -15.496 -3.498 15.082 1.00 97.38 102 HIS A N 1
ATOM 760 C CA . HIS A 1 102 ? -16.883 -3.337 14.638 1.00 97.38 102 HIS A CA 1
ATOM 761 C C . HIS A 1 102 ? -17.127 -2.079 13.788 1.00 97.38 102 HIS A C 1
ATOM 763 O O . HIS A 1 102 ? -18.157 -1.986 13.132 1.00 97.38 102 HIS A O 1
ATOM 769 N N . GLN A 1 103 ? -16.215 -1.104 13.793 1.00 96.06 103 GLN A N 1
ATOM 770 C CA . GLN A 1 103 ? -16.312 0.087 12.941 1.00 96.06 103 GLN A CA 1
ATOM 771 C C . GLN A 1 103 ? -15.481 -0.063 11.670 1.00 96.06 103 GLN A C 1
ATOM 773 O O . GLN A 1 103 ? -15.880 0.424 10.616 1.00 96.06 103 GLN A O 1
ATOM 778 N N . VAL A 1 104 ? -14.322 -0.724 11.764 1.00 95.62 104 VAL A N 1
ATOM 779 C CA . VAL A 1 104 ? -13.434 -0.940 10.615 1.00 95.62 104 VAL A CA 1
ATOM 780 C C . VAL A 1 104 ? -13.993 -2.005 9.675 1.00 95.62 104 VAL A C 1
ATOM 782 O O . VAL A 1 104 ? -14.041 -1.780 8.470 1.00 95.62 104 VAL A O 1
ATOM 785 N N . LEU A 1 105 ? -14.418 -3.152 10.210 1.00 95.38 105 LEU A N 1
ATOM 786 C CA . LEU A 1 105 ? -14.980 -4.248 9.426 1.00 95.38 105 LEU A CA 1
ATOM 787 C C . LEU A 1 105 ? -16.081 -4.969 10.230 1.00 95.38 105 LEU A C 1
ATOM 789 O O . LEU A 1 105 ? -15.790 -5.969 10.892 1.00 95.38 105 LEU A O 1
ATOM 793 N N . PRO A 1 106 ? -17.348 -4.507 10.178 1.00 94.19 106 PRO A N 1
ATOM 794 C CA . PRO A 1 106 ? -18.487 -5.126 10.867 1.00 94.19 106 PRO A CA 1
ATOM 795 C C . PRO A 1 106 ? -18.936 -6.441 10.202 1.00 94.19 106 PRO A C 1
ATOM 797 O O . PRO A 1 106 ? -20.099 -6.623 9.852 1.00 94.19 106 PRO A O 1
ATOM 800 N N . GLU A 1 107 ? -18.014 -7.384 10.027 1.00 94.12 107 GLU A N 1
ATOM 801 C CA . GLU A 1 107 ? -18.268 -8.688 9.419 1.00 94.12 107 GLU A CA 1
ATOM 802 C C . GLU A 1 107 ? -17.954 -9.835 10.390 1.00 94.12 107 GLU A C 1
ATOM 804 O O . GLU A 1 107 ? -17.106 -9.735 11.287 1.00 94.12 107 GLU A O 1
ATOM 809 N N . MET A 1 108 ? -18.651 -10.956 10.193 1.00 91.38 108 MET A N 1
ATOM 810 C CA . MET A 1 108 ? -18.345 -12.228 10.848 1.00 91.38 108 MET A CA 1
ATOM 811 C C . MET A 1 108 ? -16.937 -12.706 10.435 1.00 91.38 108 MET A C 1
ATOM 813 O O . MET A 1 108 ? -16.467 -12.348 9.362 1.00 91.38 108 MET A O 1
ATOM 817 N N . GLN A 1 109 ? -16.309 -13.564 11.253 1.00 91.44 109 GLN A N 1
ATOM 818 C CA . GLN A 1 109 ? -14.914 -14.053 11.167 1.00 91.44 109 GLN A CA 1
ATOM 819 C C . GLN A 1 109 ? -13.900 -13.160 11.894 1.00 91.44 109 GLN A C 1
ATOM 821 O O . GLN A 1 109 ? -13.583 -12.044 11.495 1.00 91.44 109 GLN A O 1
ATOM 826 N N . GLU A 1 110 ? -13.403 -13.659 13.024 1.00 93.56 110 GLU A N 1
ATOM 827 C CA . GLU A 1 110 ? -12.529 -12.930 13.937 1.00 93.56 110 GLU A CA 1
ATOM 828 C C . GLU A 1 110 ? -11.128 -12.696 13.382 1.00 93.56 110 GLU A C 1
ATOM 830 O O . GLU A 1 110 ? -10.551 -11.651 13.666 1.00 93.56 110 GLU A O 1
ATOM 835 N N . TYR A 1 111 ? -10.572 -13.624 12.597 1.00 94.44 111 TYR A N 1
ATOM 836 C CA . TYR A 1 111 ? -9.213 -13.469 12.080 1.00 94.44 111 TYR A CA 1
ATOM 837 C C . TYR A 1 111 ? -9.144 -12.355 11.038 1.00 94.44 111 TYR A C 1
ATOM 839 O O . TYR A 1 111 ? -8.376 -11.417 11.214 1.00 94.44 111 TYR A O 1
ATOM 847 N N . GLU A 1 112 ? -9.981 -12.419 10.008 1.00 94.00 112 GLU A N 1
ATOM 848 C CA . GLU A 1 112 ? -10.029 -11.461 8.907 1.00 94.00 112 GLU A CA 1
ATOM 849 C C . GLU A 1 112 ? -10.403 -10.063 9.421 1.00 94.00 112 GLU A C 1
ATOM 851 O O . GLU A 1 112 ? -9.734 -9.083 9.092 1.00 94.00 112 GLU A O 1
ATOM 856 N N . ARG A 1 113 ? -11.400 -9.972 10.315 1.00 96.25 113 ARG A N 1
ATOM 857 C CA . ARG A 1 113 ? -11.767 -8.711 10.977 1.00 96.25 113 ARG A CA 1
ATOM 858 C C . ARG A 1 113 ? -10.625 -8.138 11.810 1.00 96.25 113 ARG A C 1
ATOM 860 O O . ARG A 1 113 ? -10.325 -6.949 11.699 1.00 96.25 113 ARG A O 1
ATOM 867 N N . THR A 1 114 ? -9.959 -8.962 12.617 1.00 96.94 114 THR A N 1
ATOM 868 C CA . THR A 1 114 ? -8.820 -8.498 13.424 1.00 96.94 114 THR A CA 1
ATOM 869 C C . THR A 1 114 ? -7.658 -8.080 12.538 1.00 96.94 114 THR A C 1
ATOM 871 O O . THR A 1 114 ? -7.105 -7.012 12.761 1.00 96.94 114 THR A O 1
ATOM 874 N N . LEU A 1 115 ? -7.321 -8.857 11.507 1.00 95.62 115 LEU A N 1
ATOM 875 C CA . LEU A 1 115 ? -6.240 -8.542 10.579 1.00 95.62 115 LEU A CA 1
ATOM 876 C C . LEU A 1 115 ? -6.480 -7.202 9.878 1.00 95.62 115 LEU A C 1
ATOM 878 O O . LEU A 1 115 ? -5.588 -6.359 9.894 1.00 95.62 115 LEU A O 1
ATOM 882 N N . SER A 1 116 ? -7.680 -6.965 9.341 1.00 95.75 116 SER A N 1
ATOM 883 C CA . SER A 1 116 ? -8.021 -5.672 8.734 1.00 95.75 116 SER A CA 1
ATOM 884 C C . SER A 1 116 ? -7.959 -4.517 9.724 1.00 95.75 116 SER A C 1
ATOM 886 O O . SER A 1 116 ? -7.479 -3.438 9.385 1.00 95.75 116 SER A O 1
ATOM 888 N N . THR A 1 117 ? -8.410 -4.734 10.961 1.00 97.44 117 THR A N 1
ATOM 889 C CA . THR A 1 117 ? -8.389 -3.695 12.001 1.00 97.44 117 THR A CA 1
ATOM 890 C C . THR A 1 117 ? -6.961 -3.383 12.454 1.00 97.44 117 THR A C 1
ATOM 892 O O . THR A 1 117 ? -6.617 -2.215 12.620 1.00 97.44 117 THR A O 1
ATOM 895 N N . VAL A 1 118 ? -6.104 -4.402 12.568 1.00 96.75 118 VAL A N 1
ATOM 896 C CA . VAL A 1 118 ? -4.673 -4.241 12.854 1.00 96.75 118 VAL A CA 1
ATOM 897 C C . VAL A 1 118 ? -3.965 -3.541 11.698 1.00 96.75 118 VAL A C 1
ATOM 899 O O . VAL A 1 118 ? -3.202 -2.613 11.943 1.00 96.75 118 VAL A O 1
ATOM 902 N N . ALA A 1 119 ? -4.241 -3.924 10.447 1.00 95.56 119 ALA A N 1
ATOM 903 C CA . ALA A 1 119 ? -3.692 -3.250 9.272 1.00 95.56 119 ALA A CA 1
ATOM 904 C C . ALA A 1 119 ? -4.096 -1.768 9.245 1.00 95.56 119 ALA A C 1
ATOM 906 O O . ALA A 1 119 ? -3.246 -0.909 9.027 1.00 95.56 119 ALA A O 1
ATOM 907 N N . ASN A 1 120 ? -5.361 -1.464 9.556 1.00 96.12 120 ASN A N 1
ATOM 908 C CA . ASN A 1 120 ? -5.849 -0.096 9.706 1.00 96.12 120 ASN A CA 1
ATOM 909 C C . ASN A 1 120 ? -5.073 0.674 10.783 1.00 96.12 120 ASN A C 1
ATOM 911 O O . ASN A 1 120 ? -4.593 1.774 10.524 1.00 96.12 120 ASN A O 1
ATOM 915 N N . ALA A 1 121 ? -4.927 0.094 11.979 1.00 96.44 121 ALA A N 1
ATOM 916 C CA . ALA A 1 121 ? -4.224 0.724 13.091 1.00 96.44 121 ALA A CA 1
ATOM 917 C C . ALA A 1 121 ? -2.734 0.950 12.795 1.00 96.44 121 ALA A C 1
ATOM 919 O O . ALA A 1 121 ? -2.215 2.010 13.126 1.00 96.44 121 ALA A O 1
ATOM 920 N N . ALA A 1 122 ? -2.067 -0.001 12.136 1.00 94.12 122 ALA A N 1
ATOM 921 C CA . ALA A 1 122 ? -0.633 0.053 11.858 1.00 94.12 122 ALA A CA 1
ATOM 922 C C . ALA A 1 122 ? -0.236 1.246 10.974 1.00 94.12 122 ALA A C 1
ATOM 924 O O . ALA A 1 122 ? 0.795 1.869 11.205 1.00 94.12 122 ALA A O 1
ATOM 925 N N . VAL A 1 123 ? -1.057 1.598 9.979 1.00 93.25 123 VAL A N 1
ATOM 926 C CA . VAL A 1 123 ? -0.763 2.724 9.070 1.00 93.25 123 VAL A CA 1
ATOM 927 C C . VAL A 1 123 ? -1.357 4.052 9.542 1.00 93.25 123 VAL A C 1
ATOM 929 O O . VAL A 1 123 ? -0.994 5.112 9.030 1.00 93.25 123 VAL A O 1
ATOM 932 N N . ARG A 1 124 ? -2.266 4.017 10.523 1.00 94.75 124 ARG A N 1
ATOM 933 C CA . ARG A 1 124 ? -3.007 5.193 10.983 1.00 94.75 124 ARG A CA 1
ATOM 934 C C . ARG A 1 124 ? -2.115 6.336 11.473 1.00 94.75 124 ARG A C 1
ATOM 936 O O . ARG A 1 124 ? -2.344 7.441 10.997 1.00 94.75 124 ARG A O 1
ATOM 943 N N . PRO A 1 125 ? -1.074 6.136 12.306 1.00 93.81 125 PRO A N 1
ATOM 944 C CA . PRO A 1 125 ? -0.209 7.239 12.735 1.00 93.81 125 PRO A CA 1
ATOM 945 C C . PRO A 1 125 ? 0.418 8.009 11.562 1.00 93.81 125 PRO A C 1
ATOM 947 O O . PRO A 1 125 ? 0.448 9.241 11.557 1.00 93.81 125 PRO A O 1
ATOM 950 N N . VAL A 1 126 ? 0.870 7.282 10.535 1.00 94.50 126 VAL A N 1
ATOM 951 C CA . VAL A 1 126 ? 1.526 7.855 9.353 1.00 94.50 126 VAL A CA 1
ATOM 952 C C . VAL A 1 126 ? 0.518 8.589 8.470 1.00 94.50 126 VAL A C 1
ATOM 954 O O . VAL A 1 126 ? 0.737 9.751 8.119 1.00 94.50 126 VAL A O 1
ATOM 957 N N . VAL A 1 127 ? -0.604 7.939 8.143 1.00 94.69 127 VAL A N 1
ATOM 958 C CA . VAL A 1 127 ? -1.641 8.529 7.283 1.00 94.69 127 VAL A CA 1
ATOM 959 C C . VAL A 1 127 ? -2.287 9.730 7.963 1.00 94.69 127 VAL A C 1
ATOM 961 O O . VAL A 1 127 ? -2.430 10.771 7.326 1.00 94.69 127 VAL A O 1
ATOM 964 N N . SER A 1 128 ? -2.612 9.628 9.255 1.00 93.81 128 SER A N 1
ATOM 965 C CA . SER A 1 128 ? -3.205 10.728 10.013 1.00 93.81 128 SER A CA 1
ATOM 966 C C . SER A 1 128 ? -2.331 11.971 9.976 1.00 93.81 128 SER A C 1
ATOM 968 O O . SER A 1 128 ? -2.811 13.034 9.594 1.00 93.81 128 SER A O 1
ATOM 970 N N . LYS A 1 129 ? -1.035 11.823 10.275 1.00 94.44 129 LYS A N 1
ATOM 971 C CA . LYS A 1 129 ? -0.075 12.930 10.243 1.00 94.44 129 LYS A CA 1
ATOM 972 C C . LYS A 1 129 ? 0.039 13.559 8.854 1.00 94.44 129 LYS A C 1
ATOM 974 O O . LYS A 1 129 ? 0.084 14.780 8.734 1.00 94.44 129 LYS A O 1
ATOM 979 N N . TYR A 1 130 ? 0.108 12.747 7.801 1.00 95.56 130 TYR A N 1
ATOM 980 C CA . TYR A 1 130 ? 0.218 13.255 6.433 1.00 95.56 130 TYR A CA 1
ATOM 981 C C . TYR A 1 130 ? -1.036 14.033 6.011 1.00 95.56 130 TYR A C 1
ATOM 983 O O . TYR A 1 130 ? -0.942 15.172 5.550 1.00 95.56 130 TYR A O 1
ATOM 991 N N . VAL A 1 131 ? -2.212 13.433 6.203 1.00 95.44 131 VAL A N 1
ATOM 992 C CA . VAL A 1 131 ? -3.492 14.000 5.766 1.00 95.44 131 VAL A CA 1
ATOM 993 C C . VAL A 1 13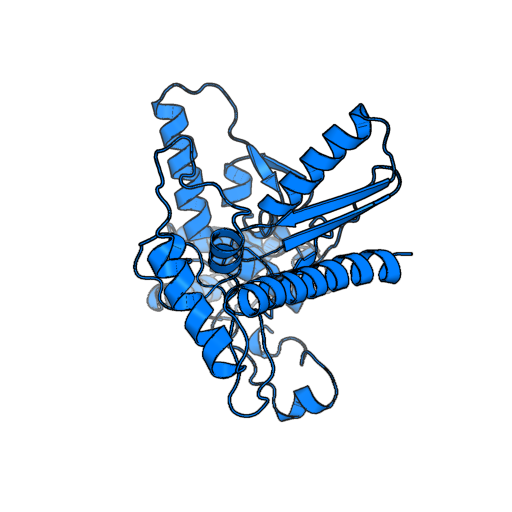1 ? -3.850 15.252 6.565 1.00 95.44 131 VAL A C 1
ATOM 995 O O . VAL A 1 131 ? -4.305 16.232 5.968 1.00 95.44 131 VAL A O 1
ATOM 998 N N . SER A 1 132 ? -3.598 15.264 7.878 1.00 94.25 132 SER A N 1
ATOM 999 C CA . SER A 1 132 ? -3.824 16.447 8.708 1.00 94.25 132 SER A CA 1
ATOM 1000 C C . SER A 1 132 ? -2.912 17.595 8.283 1.00 94.25 132 SER A C 1
ATOM 1002 O O . SER A 1 132 ? -3.402 18.687 8.022 1.00 94.25 132 SER A O 1
ATOM 1004 N N . ASN A 1 133 ? -1.612 17.337 8.096 1.00 95.75 133 ASN A N 1
ATOM 1005 C CA . ASN A 1 133 ? -0.661 18.359 7.656 1.00 95.75 133 ASN A CA 1
ATOM 1006 C C . ASN A 1 133 ? -1.053 18.958 6.300 1.00 95.75 133 ASN A C 1
ATOM 1008 O O . ASN A 1 133 ? -1.003 20.175 6.128 1.00 95.75 133 ASN A O 1
ATOM 1012 N N . LEU A 1 134 ? -1.474 18.122 5.344 1.00 96.12 134 LEU A N 1
ATOM 1013 C CA . LEU A 1 134 ? -1.953 18.587 4.043 1.00 96.12 134 LEU A CA 1
ATOM 1014 C C . LEU A 1 134 ? -3.208 19.460 4.187 1.00 96.12 134 LEU A C 1
ATOM 1016 O O . LEU A 1 134 ? -3.268 20.552 3.623 1.00 96.12 134 LEU A O 1
ATOM 1020 N N . ARG A 1 135 ? -4.202 19.006 4.961 1.00 94.69 135 ARG A N 1
ATOM 1021 C CA . ARG A 1 135 ? -5.441 19.756 5.218 1.00 94.69 135 ARG A CA 1
ATOM 1022 C C . ARG A 1 135 ? -5.154 21.110 5.866 1.00 94.69 135 ARG A C 1
ATOM 1024 O O . ARG A 1 135 ? -5.708 22.124 5.435 1.00 94.69 135 ARG A O 1
ATOM 1031 N N . ASP A 1 136 ? -4.307 21.129 6.885 1.00 94.56 136 ASP A N 1
ATOM 1032 C CA . ASP A 1 136 ? -4.007 22.327 7.665 1.00 94.56 136 ASP A CA 1
ATOM 1033 C C . ASP A 1 136 ? -3.202 23.321 6.822 1.00 94.56 136 ASP A C 1
ATOM 1035 O O . ASP A 1 136 ? -3.457 24.528 6.864 1.00 94.56 136 ASP A O 1
ATOM 1039 N N . ARG A 1 137 ? -2.301 22.823 5.965 1.00 96.56 137 ARG A N 1
ATOM 1040 C CA . ARG A 1 137 ? -1.552 23.658 5.025 1.00 96.56 137 ARG A CA 1
ATOM 1041 C C . ARG A 1 137 ? -2.457 24.297 3.977 1.00 96.56 137 ARG A C 1
ATOM 1043 O O . ARG A 1 137 ? -2.395 25.509 3.802 1.00 96.56 137 ARG A O 1
ATOM 1050 N N . LEU A 1 138 ? -3.336 23.515 3.347 1.00 96.19 138 LEU A N 1
ATOM 1051 C CA . LEU A 1 138 ? -4.324 24.029 2.392 1.00 96.19 138 LEU A CA 1
ATOM 1052 C C . LEU A 1 138 ? -5.207 25.106 3.034 1.00 96.19 138 LEU A C 1
ATOM 1054 O O . LEU A 1 138 ? -5.424 26.167 2.452 1.00 96.19 138 LEU A O 1
ATOM 1058 N N . THR A 1 139 ? -5.671 24.857 4.260 1.00 94.06 139 THR A N 1
ATOM 1059 C CA . THR A 1 139 ? -6.480 25.818 5.024 1.00 94.06 139 THR A CA 1
ATOM 1060 C C . THR A 1 139 ? -5.703 27.109 5.287 1.00 94.06 139 THR A C 1
ATOM 1062 O O . THR A 1 139 ? -6.222 28.199 5.051 1.00 94.06 139 THR A O 1
ATOM 1065 N N . THR A 1 140 ? -4.443 26.993 5.716 1.00 96.38 140 THR A N 1
ATOM 1066 C CA . THR A 1 140 ? -3.551 28.137 5.971 1.00 96.38 140 THR A CA 1
ATOM 1067 C C . THR A 1 140 ? -3.299 28.968 4.711 1.00 96.38 140 THR A C 1
ATOM 1069 O O . THR A 1 140 ? -3.228 30.191 4.783 1.00 96.38 140 THR A O 1
ATOM 1072 N N . GLU A 1 141 ? -3.223 28.325 3.545 1.00 97.25 141 GLU A N 1
ATOM 1073 C CA . GLU A 1 141 ? -3.048 28.985 2.244 1.00 97.25 141 GLU A CA 1
ATOM 1074 C C . GLU A 1 141 ? -4.361 29.547 1.661 1.00 97.25 141 GLU A C 1
ATOM 1076 O O . GLU A 1 141 ? -4.384 30.074 0.550 1.00 97.25 141 GLU A O 1
ATOM 1081 N N . GLY A 1 142 ? -5.465 29.486 2.413 1.00 96.75 142 GLY A N 1
ATOM 1082 C CA . GLY A 1 142 ? -6.747 30.081 2.035 1.00 96.75 142 GLY A CA 1
ATOM 1083 C C . GLY A 1 142 ? -7.601 29.220 1.101 1.00 96.75 142 GLY A C 1
ATOM 1084 O O . GLY A 1 142 ? -8.566 29.723 0.518 1.00 96.75 142 GLY A O 1
ATOM 1085 N N . PHE A 1 143 ? -7.291 27.927 0.958 1.00 96.50 143 PHE A N 1
ATOM 1086 C CA . PHE A 1 143 ? -8.107 26.996 0.182 1.00 96.50 143 PHE A CA 1
ATOM 1087 C C . PHE A 1 143 ? -9.501 26.835 0.806 1.00 96.50 143 PHE A C 1
ATOM 1089 O O . PHE A 1 143 ? -9.644 26.434 1.959 1.00 96.50 143 PHE A O 1
ATOM 1096 N N . LYS A 1 144 ? -10.548 27.116 0.021 1.00 93.44 144 LYS A N 1
ATOM 1097 C CA . LYS A 1 144 ? -11.959 27.027 0.455 1.00 93.44 144 LYS A CA 1
ATOM 1098 C C . LYS A 1 144 ? -12.667 25.741 0.018 1.00 93.44 144 LYS A C 1
ATOM 1100 O O . LYS A 1 144 ? -13.855 25.571 0.291 1.00 93.44 144 LYS A O 1
ATOM 1105 N N . GLY A 1 145 ? -11.977 24.869 -0.715 1.00 92.44 145 GLY A N 1
ATOM 1106 C CA . GLY A 1 145 ? -12.543 23.618 -1.211 1.00 92.44 145 GLY A CA 1
ATOM 1107 C C . GLY A 1 145 ? -12.536 22.504 -0.164 1.00 92.44 145 GLY A C 1
ATOM 1108 O O . GLY A 1 145 ? -12.066 22.663 0.961 1.00 92.44 145 GLY A O 1
ATOM 1109 N N . ARG A 1 146 ? -13.047 21.335 -0.554 1.00 89.31 146 ARG A N 1
ATOM 1110 C CA . ARG A 1 146 ? -12.992 20.120 0.267 1.00 89.31 146 ARG A CA 1
ATOM 1111 C C . ARG A 1 146 ? -11.855 19.228 -0.212 1.00 89.31 146 ARG A C 1
ATOM 1113 O O . ARG A 1 146 ? -11.847 18.826 -1.373 1.00 89.31 146 ARG A O 1
ATOM 1120 N N . LEU A 1 147 ? -10.937 18.880 0.688 1.00 94.12 147 LEU A N 1
ATOM 1121 C CA . LEU A 1 147 ? -9.937 17.847 0.427 1.00 94.12 147 LEU A CA 1
ATOM 1122 C C . LEU A 1 147 ? -10.623 16.476 0.417 1.00 94.12 147 LEU A C 1
ATOM 1124 O O . LEU A 1 147 ? -11.128 16.027 1.449 1.00 94.12 147 LEU A O 1
ATOM 1128 N N . SER A 1 148 ? -10.641 15.838 -0.750 1.00 94.56 148 SER A N 1
ATOM 1129 C CA . SER A 1 148 ? -11.163 14.484 -0.935 1.00 94.56 148 SER A CA 1
ATOM 1130 C C . SER A 1 148 ? -10.020 13.550 -1.305 1.00 94.56 148 SER A C 1
ATOM 1132 O O . SER A 1 148 ? -9.216 13.884 -2.172 1.00 94.56 148 SER A O 1
ATOM 1134 N N . LEU A 1 149 ? -9.953 12.393 -0.653 1.00 95.38 149 LEU A N 1
ATOM 1135 C CA . LEU A 1 149 ? -8.988 11.347 -0.960 1.00 95.38 149 LEU A CA 1
ATOM 1136 C C . LEU A 1 149 ? -9.659 10.238 -1.751 1.00 95.38 149 LEU A C 1
ATOM 1138 O O . LEU A 1 149 ? -10.802 9.865 -1.485 1.00 95.38 149 LEU A O 1
ATOM 1142 N N . LEU A 1 150 ? -8.920 9.710 -2.713 1.00 95.25 150 LEU A N 1
ATOM 1143 C CA . LEU A 1 150 ? -9.338 8.582 -3.519 1.00 95.25 150 LEU A CA 1
ATOM 1144 C C . LEU A 1 150 ? -9.296 7.293 -2.696 1.00 95.25 150 LEU A C 1
ATOM 1146 O O . LEU A 1 150 ? -8.332 7.025 -1.981 1.00 95.25 150 LEU A O 1
ATOM 1150 N N . ARG A 1 151 ? -10.355 6.498 -2.806 1.00 94.38 151 ARG A N 1
ATOM 1151 C CA . ARG A 1 151 ? -10.480 5.189 -2.173 1.00 94.38 151 ARG A CA 1
ATOM 1152 C C . ARG A 1 151 ? -10.055 4.081 -3.126 1.00 94.38 151 ARG A C 1
ATOM 1154 O O . ARG A 1 151 ? -10.128 4.229 -4.344 1.00 94.38 151 ARG A O 1
ATOM 1161 N N . SER A 1 152 ? -9.723 2.930 -2.559 1.00 92.69 152 SER A N 1
ATOM 1162 C CA . SER A 1 152 ? -9.383 1.709 -3.296 1.00 92.69 152 SER A CA 1
ATOM 1163 C C . SER A 1 152 ? -10.501 1.214 -4.218 1.00 92.69 152 SER A C 1
ATOM 1165 O O . SER A 1 152 ? -10.231 0.526 -5.196 1.00 92.69 152 SER A O 1
ATOM 1167 N N . ASP A 1 153 ? -11.761 1.553 -3.931 1.00 91.81 153 ASP A N 1
ATOM 1168 C CA . ASP A 1 153 ? -12.934 1.181 -4.733 1.00 91.81 153 ASP A CA 1
ATOM 1169 C C . ASP A 1 153 ? -13.269 2.180 -5.858 1.00 91.81 153 ASP A C 1
ATOM 1171 O O . ASP A 1 153 ? -14.329 2.075 -6.477 1.00 91.81 153 ASP A O 1
ATOM 1175 N N . GLY A 1 154 ? -12.390 3.159 -6.103 1.00 91.75 154 GLY A N 1
ATOM 1176 C CA . GLY A 1 154 ? -12.562 4.207 -7.111 1.00 91.75 154 GLY A CA 1
ATOM 1177 C C . GLY A 1 154 ? -13.431 5.386 -6.660 1.00 91.75 154 GLY A C 1
ATOM 1178 O O . GLY A 1 154 ? -13.571 6.354 -7.407 1.00 91.75 154 GLY A O 1
ATOM 1179 N N . GLY A 1 155 ? -14.008 5.330 -5.453 1.00 92.50 155 GLY A N 1
ATOM 1180 C CA . GLY A 1 155 ? -14.774 6.422 -4.854 1.00 92.50 155 GLY A CA 1
ATOM 1181 C C . GLY A 1 155 ? -13.903 7.472 -4.157 1.00 92.50 155 GLY A C 1
ATOM 1182 O O . GLY A 1 155 ? -12.681 7.374 -4.113 1.00 92.50 155 GLY A O 1
ATOM 1183 N N . LEU A 1 156 ? -14.542 8.473 -3.547 1.00 94.56 156 LEU A N 1
ATOM 1184 C CA . LEU A 1 156 ? -13.873 9.514 -2.759 1.00 94.56 156 LEU A CA 1
ATOM 1185 C C . LEU A 1 156 ? -14.280 9.437 -1.278 1.00 94.56 156 LEU A C 1
ATOM 1187 O O . LEU A 1 156 ? -15.401 9.045 -0.951 1.00 94.56 156 LEU A O 1
ATOM 1191 N N . MET A 1 157 ? -13.388 9.846 -0.377 1.00 94.75 157 MET A N 1
ATOM 1192 C CA . MET A 1 157 ? -13.664 10.034 1.052 1.00 94.75 157 MET A CA 1
ATOM 1193 C C . MET A 1 157 ? -13.112 11.361 1.575 1.00 94.75 157 MET A C 1
ATOM 1195 O O . MET A 1 157 ? -12.231 11.963 0.966 1.00 94.75 157 MET A O 1
ATOM 1199 N N . SER A 1 158 ? -13.616 11.817 2.724 1.00 95.50 158 SER A N 1
ATOM 1200 C CA . SER A 1 158 ? -13.059 12.989 3.402 1.00 95.50 158 SER A CA 1
ATOM 1201 C C . SER A 1 158 ? -11.686 12.695 4.010 1.00 95.50 158 SER A C 1
ATOM 1203 O O . SER A 1 158 ? -11.361 11.544 4.309 1.00 95.50 158 SER A O 1
ATOM 1205 N N . SER A 1 159 ? -10.913 13.752 4.268 1.00 94.56 159 SER A N 1
ATOM 1206 C CA . SER A 1 159 ? -9.660 13.664 5.027 1.00 94.56 159 SER A CA 1
ATOM 1207 C C . SER A 1 159 ? -9.850 12.976 6.374 1.00 94.56 159 SER A C 1
ATOM 1209 O O . SER A 1 159 ? -9.159 12.006 6.648 1.00 94.56 159 SER A O 1
ATOM 1211 N N . GLN A 1 160 ? -10.862 13.362 7.154 1.00 93.19 160 GLN A N 1
ATOM 1212 C CA . GLN A 1 160 ? -11.135 12.753 8.461 1.00 93.19 160 GLN A CA 1
ATOM 1213 C C . GLN A 1 160 ? -11.377 11.241 8.357 1.00 93.19 160 GLN A C 1
ATOM 1215 O O . GLN A 1 160 ? -10.849 10.469 9.152 1.00 93.19 160 GLN A O 1
ATOM 1220 N N . LYS A 1 161 ? -12.124 10.791 7.339 1.00 93.56 161 LYS A N 1
ATOM 1221 C CA . LYS A 1 161 ? -12.374 9.358 7.145 1.00 93.56 161 LYS A CA 1
ATOM 1222 C C . LYS A 1 161 ? -11.135 8.595 6.690 1.00 93.56 161 LYS A C 1
ATOM 1224 O O . LYS A 1 161 ? -10.992 7.442 7.084 1.00 93.56 161 LYS A O 1
ATOM 1229 N N . ALA A 1 162 ? -10.234 9.221 5.935 1.00 94.06 162 ALA A N 1
ATOM 1230 C CA . ALA A 1 162 ? -8.945 8.622 5.591 1.00 94.06 162 ALA A CA 1
ATOM 1231 C C . ALA A 1 162 ? -8.027 8.483 6.816 1.00 94.06 162 ALA A C 1
ATOM 1233 O O . ALA A 1 162 ? -7.296 7.505 6.923 1.00 94.06 162 ALA A O 1
ATOM 1234 N N . GLU A 1 163 ? -8.097 9.427 7.759 1.00 93.94 163 GLU A N 1
ATOM 1235 C CA . GLU A 1 163 ? -7.373 9.358 9.035 1.00 93.94 163 GLU A CA 1
ATOM 1236 C C . GLU A 1 163 ? -7.945 8.277 9.973 1.00 93.94 163 GLU A C 1
ATOM 1238 O O . GLU A 1 163 ? -7.208 7.668 10.743 1.00 93.94 163 GLU A O 1
ATOM 1243 N N . GLU A 1 164 ? -9.255 8.028 9.946 1.00 92.75 164 GLU A N 1
ATOM 1244 C CA . GLU A 1 164 ? -9.906 6.991 10.764 1.00 92.75 164 GLU A CA 1
ATOM 1245 C C . GLU A 1 164 ? -9.765 5.586 10.159 1.00 92.75 164 GLU A C 1
ATOM 1247 O O . GLU A 1 164 ? -9.500 4.616 10.878 1.00 92.75 164 GLU A O 1
ATOM 1252 N N . HIS A 1 165 ? -9.924 5.482 8.835 1.00 93.81 165 HIS A N 1
ATOM 1253 C CA . HIS A 1 165 ? -9.994 4.226 8.089 1.00 93.81 165 HIS A CA 1
ATOM 1254 C C . HIS A 1 165 ? -9.000 4.165 6.912 1.00 93.81 165 HIS A C 1
ATOM 1256 O O . HIS A 1 165 ? -9.416 3.945 5.767 1.00 93.81 165 HIS A O 1
ATOM 1262 N N . PRO A 1 166 ? -7.685 4.335 7.148 1.00 94.75 166 PRO A N 1
ATOM 1263 C CA . PRO A 1 166 ? -6.669 4.305 6.092 1.00 94.75 166 PRO A CA 1
ATOM 1264 C C . PRO A 1 166 ? -6.597 2.977 5.322 1.00 94.75 166 PRO A C 1
ATOM 1266 O O . PRO A 1 166 ? -6.078 2.928 4.210 1.00 94.75 166 PRO A O 1
ATOM 1269 N N . VAL A 1 167 ? -7.159 1.890 5.855 1.00 93.38 167 VAL A N 1
ATOM 1270 C CA . VAL A 1 167 ? -7.249 0.611 5.132 1.00 93.38 167 VAL A CA 1
ATOM 1271 C C . VAL A 1 167 ? -8.030 0.726 3.807 1.00 93.38 167 VAL A C 1
ATOM 1273 O O . VAL A 1 167 ? -7.771 -0.010 2.861 1.00 93.38 167 VAL A O 1
ATOM 1276 N N . ASN A 1 168 ? -8.941 1.700 3.702 1.00 92.12 168 ASN A N 1
ATOM 1277 C CA . ASN A 1 168 ? -9.780 1.939 2.523 1.00 92.12 168 ASN A CA 1
ATOM 1278 C C . ASN A 1 168 ? -9.096 2.777 1.422 1.00 92.12 168 ASN A C 1
ATOM 1280 O O . ASN A 1 168 ? -9.733 3.097 0.416 1.00 92.12 168 ASN A O 1
ATOM 1284 N N . ILE A 1 169 ? -7.836 3.181 1.623 1.00 92.88 169 ILE A N 1
ATOM 1285 C CA . ILE A 1 169 ? -7.015 3.871 0.610 1.00 92.88 169 ILE A CA 1
ATOM 1286 C C . ILE A 1 169 ? -5.805 3.036 0.157 1.00 92.88 169 ILE A C 1
ATOM 1288 O O . ILE A 1 169 ? -4.969 3.527 -0.607 1.00 92.88 169 ILE A O 1
ATOM 1292 N N . LEU A 1 170 ? -5.714 1.771 0.591 1.00 89.19 170 LEU A N 1
ATOM 1293 C CA . LEU A 1 170 ? -4.706 0.813 0.128 1.00 89.19 170 LEU A CA 1
ATOM 1294 C C . LEU A 1 170 ? -4.874 0.565 -1.375 1.00 89.19 170 LEU A C 1
ATOM 1296 O O . LEU A 1 170 ? -5.943 0.145 -1.800 1.00 89.19 170 LEU A O 1
ATOM 1300 N N . MET A 1 171 ? -3.844 0.795 -2.188 1.00 83.75 171 MET A N 1
ATOM 1301 C CA . MET A 1 171 ? -3.952 0.699 -3.657 1.00 83.75 171 MET A CA 1
ATOM 1302 C C . MET A 1 171 ? -4.955 1.698 -4.273 1.00 83.75 171 MET A C 1
ATOM 1304 O O . MET A 1 171 ? -5.567 1.428 -5.304 1.00 83.75 171 MET A O 1
ATOM 1308 N N . SER A 1 172 ? -5.133 2.875 -3.661 1.00 91.06 172 SER A N 1
ATOM 1309 C CA . SER A 1 172 ? -5.997 3.932 -4.216 1.00 91.06 172 SER A CA 1
ATOM 1310 C C . SER A 1 172 ? -5.485 4.498 -5.545 1.00 91.06 172 SER A C 1
ATOM 1312 O O . SER A 1 172 ? -6.295 4.799 -6.411 1.00 91.06 172 SER A O 1
ATOM 1314 N N . GLY A 1 173 ? -4.166 4.596 -5.751 1.00 89.94 173 GLY A N 1
ATOM 1315 C CA . GLY A 1 173 ? -3.567 5.110 -6.993 1.00 89.94 173 GLY A CA 1
ATOM 1316 C C . GLY A 1 173 ? -4.047 4.376 -8.255 1.00 89.94 173 GLY A C 1
ATOM 1317 O O . GLY A 1 173 ? -4.690 5.008 -9.098 1.00 89.94 173 GLY A O 1
ATOM 1318 N N . PRO A 1 174 ? -3.840 3.048 -8.360 1.00 89.69 174 PRO A N 1
ATOM 1319 C CA . PRO A 1 174 ? -4.310 2.274 -9.510 1.00 89.69 174 PRO A CA 1
ATOM 1320 C C . PRO A 1 174 ? -5.832 2.322 -9.696 1.00 89.69 174 PRO A C 1
ATOM 1322 O O . PRO A 1 174 ? -6.323 2.401 -10.823 1.00 89.69 174 PRO A O 1
ATOM 1325 N N . ALA A 1 175 ? -6.599 2.366 -8.599 1.00 92.44 175 ALA A N 1
ATOM 1326 C CA . ALA A 1 175 ? -8.047 2.552 -8.675 1.00 92.44 175 ALA A CA 1
ATOM 1327 C C . ALA A 1 175 ? -8.427 3.890 -9.340 1.00 92.44 175 ALA A C 1
ATOM 1329 O O . ALA A 1 175 ? -9.413 3.967 -10.069 1.00 92.44 175 ALA A O 1
ATOM 1330 N N . GLY A 1 176 ? -7.622 4.935 -9.145 1.00 93.19 176 GLY A N 1
ATOM 1331 C CA . GLY A 1 176 ? -7.792 6.238 -9.792 1.00 93.19 176 GLY A CA 1
ATOM 1332 C C . GLY A 1 176 ? -7.516 6.199 -11.281 1.00 93.19 176 GLY A C 1
ATOM 1333 O O . GLY A 1 176 ? -8.285 6.776 -12.049 1.00 93.19 176 GLY A O 1
ATOM 1334 N N . GLY A 1 177 ? -6.471 5.471 -11.684 1.00 93.19 177 GLY A N 1
ATOM 1335 C CA . GLY A 1 177 ? -6.182 5.189 -13.089 1.00 93.19 177 GLY A CA 1
ATOM 1336 C C . GLY A 1 177 ? -7.365 4.507 -13.775 1.00 93.19 177 GLY A C 1
ATOM 1337 O O . GLY A 1 177 ? -7.814 4.960 -14.827 1.00 93.19 177 GLY A O 1
ATOM 1338 N N . VAL A 1 178 ? -7.956 3.499 -13.125 1.00 94.38 178 VAL A N 1
ATOM 1339 C CA . VAL A 1 178 ? -9.173 2.829 -13.610 1.00 94.38 178 VAL A CA 1
ATOM 1340 C C . VAL A 1 178 ? -10.363 3.788 -13.700 1.00 94.38 178 VAL A C 1
ATOM 1342 O O . VAL A 1 178 ? -11.018 3.843 -14.740 1.00 94.38 178 VAL A O 1
ATOM 1345 N N . THR A 1 179 ? -10.642 4.575 -12.656 1.00 94.25 179 THR A N 1
ATOM 1346 C CA . THR A 1 179 ? -11.746 5.552 -12.670 1.00 94.25 179 THR A CA 1
ATOM 1347 C C . THR A 1 179 ? -11.573 6.596 -13.780 1.00 94.25 179 THR A C 1
ATOM 1349 O O . THR A 1 179 ? -12.543 6.959 -14.449 1.00 94.25 179 THR A O 1
ATOM 1352 N N . GLY A 1 180 ? -10.343 7.056 -14.022 1.00 94.75 180 GLY A N 1
ATOM 1353 C CA . GLY A 1 180 ? -10.020 7.959 -15.126 1.00 94.75 180 GLY A CA 1
ATOM 1354 C C . GLY A 1 180 ? -10.211 7.302 -16.494 1.00 94.75 180 GLY A C 1
ATOM 1355 O O . GLY A 1 180 ? -10.872 7.872 -17.363 1.00 94.75 180 GLY A O 1
ATOM 1356 N N . ALA A 1 181 ? -9.703 6.080 -16.672 1.00 95.69 181 ALA A N 1
ATOM 1357 C CA . ALA A 1 181 ? -9.851 5.313 -17.907 1.00 95.69 181 ALA A CA 1
ATOM 1358 C C . ALA A 1 181 ? -11.324 5.037 -18.242 1.00 95.69 181 ALA A C 1
ATOM 1360 O O . ALA A 1 181 ? -11.726 5.189 -19.392 1.00 95.69 181 ALA A O 1
ATOM 1361 N N . LEU A 1 182 ? -12.149 4.720 -17.238 1.00 95.62 182 LEU A N 1
ATOM 1362 C CA . LEU A 1 182 ? -13.602 4.578 -17.376 1.00 95.62 182 LEU A CA 1
ATOM 1363 C C . LEU A 1 182 ? -14.259 5.851 -17.902 1.00 95.62 182 LEU A C 1
ATOM 1365 O O . LEU A 1 182 ? -15.096 5.793 -18.804 1.00 95.62 182 LEU A O 1
ATOM 1369 N N . TRP A 1 183 ? -13.879 7.006 -17.349 1.00 95.56 183 TRP A N 1
ATOM 1370 C CA . TRP A 1 183 ? -14.395 8.287 -17.814 1.00 95.56 183 TRP A CA 1
ATOM 1371 C C . TRP A 1 183 ? -14.008 8.535 -19.277 1.00 95.56 183 TRP A C 1
ATOM 1373 O O . TRP A 1 183 ? -14.872 8.888 -20.079 1.00 95.56 183 TRP A O 1
ATOM 1383 N N . VAL A 1 184 ? -12.750 8.294 -19.655 1.00 97.19 184 VAL A N 1
ATOM 1384 C CA . VAL A 1 184 ? -12.288 8.450 -21.046 1.00 97.19 184 VAL A CA 1
ATOM 1385 C C . VAL A 1 184 ? -13.026 7.492 -21.984 1.00 97.19 184 VAL A C 1
ATOM 1387 O O . VAL A 1 184 ? -13.574 7.931 -22.992 1.00 97.19 184 VAL A O 1
ATOM 1390 N N . ALA A 1 185 ? -13.102 6.207 -21.639 1.00 97.44 185 ALA A N 1
ATOM 1391 C CA . ALA A 1 185 ? -13.730 5.173 -22.458 1.00 97.44 185 ALA A CA 1
ATOM 1392 C C . ALA A 1 185 ? -15.213 5.451 -22.708 1.00 97.44 185 ALA A C 1
ATOM 1394 O O . ALA A 1 185 ? -15.662 5.411 -23.854 1.00 97.44 185 ALA A O 1
ATOM 1395 N N . LYS A 1 186 ? -15.949 5.847 -21.662 1.00 96.81 186 LYS A N 1
ATOM 1396 C CA . LYS A 1 186 ? -17.355 6.243 -21.776 1.00 96.81 186 LYS A CA 1
ATOM 1397 C C . LYS A 1 186 ? -17.547 7.399 -22.758 1.00 96.81 186 LYS A C 1
ATOM 1399 O O . LYS A 1 186 ? -18.461 7.356 -23.575 1.00 96.81 186 LYS A O 1
ATOM 1404 N N . ASN A 1 187 ? -16.700 8.425 -22.686 1.00 97.69 187 ASN A N 1
ATOM 1405 C CA . ASN A 1 187 ? -16.790 9.583 -23.581 1.00 97.69 187 ASN A CA 1
ATOM 1406 C C . ASN A 1 187 ? -16.317 9.270 -25.010 1.00 97.69 187 ASN A C 1
ATOM 1408 O O . ASN A 1 187 ? -16.759 9.920 -25.953 1.00 97.69 187 ASN A O 1
ATOM 1412 N N . ALA A 1 188 ? -15.450 8.271 -25.177 1.00 97.62 188 ALA A N 1
ATOM 1413 C CA . ALA A 1 188 ? -14.974 7.801 -26.473 1.00 97.62 188 ALA A CA 1
ATOM 1414 C C . ALA A 1 188 ? -15.875 6.723 -27.116 1.00 97.62 188 ALA A C 1
ATOM 1416 O O . ALA A 1 188 ? -15.636 6.344 -28.259 1.00 97.62 188 ALA A O 1
ATOM 1417 N N . GLY A 1 189 ? -16.907 6.238 -26.414 1.00 97.25 189 GLY A N 1
ATOM 1418 C CA . GLY A 1 189 ? -17.826 5.210 -26.917 1.00 97.25 189 GLY A CA 1
ATOM 1419 C C . GLY A 1 189 ? -17.294 3.774 -26.832 1.00 97.25 189 GLY A C 1
ATOM 1420 O O . GLY A 1 189 ? -17.785 2.903 -27.544 1.00 97.25 189 GLY A O 1
ATOM 1421 N N . PHE A 1 190 ? -16.302 3.511 -25.975 1.00 97.56 190 PHE A N 1
ATOM 1422 C CA . PHE A 1 190 ? -15.789 2.164 -25.718 1.00 97.56 190 PHE A CA 1
ATOM 1423 C C . PHE A 1 190 ? -16.386 1.598 -24.434 1.00 97.56 190 PHE A C 1
ATOM 1425 O O . PHE A 1 190 ? -16.206 2.165 -23.361 1.00 97.56 190 PHE A O 1
ATOM 1432 N N . GLU A 1 191 ? -17.061 0.455 -24.531 1.00 96.25 191 GLU A N 1
ATOM 1433 C CA . GLU A 1 191 ? -17.685 -0.190 -23.370 1.00 96.25 191 GLU A CA 1
ATOM 1434 C C . GLU A 1 191 ? -16.774 -1.210 -22.678 1.00 96.25 191 GLU A C 1
ATOM 1436 O O . GLU A 1 191 ? -16.883 -1.427 -21.473 1.00 96.25 191 GLU A O 1
ATOM 1441 N N . ASN A 1 192 ? -15.865 -1.828 -23.433 1.00 95.31 192 ASN A N 1
ATOM 1442 C CA . ASN A 1 192 ? -14.949 -2.850 -22.938 1.00 95.31 192 ASN A CA 1
ATOM 1443 C C . ASN A 1 192 ? -13.516 -2.357 -23.120 1.00 95.31 192 ASN A C 1
ATOM 1445 O O . ASN A 1 192 ? -13.116 -2.058 -24.247 1.00 95.31 192 ASN A O 1
ATOM 1449 N N . ILE A 1 193 ? -12.756 -2.265 -22.030 1.00 94.69 193 ILE A N 1
ATOM 1450 C CA . ILE A 1 193 ? -11.379 -1.766 -22.053 1.00 94.69 193 ILE A CA 1
ATOM 1451 C C . ILE A 1 193 ? -10.464 -2.616 -21.171 1.00 94.69 193 ILE A C 1
ATOM 1453 O O . ILE A 1 193 ? -10.878 -3.177 -20.155 1.00 94.69 193 ILE A O 1
ATOM 1457 N N . LEU A 1 194 ? -9.194 -2.660 -21.563 1.00 93.62 194 LEU A N 1
ATOM 1458 C CA . LEU A 1 194 ? -8.084 -3.108 -20.731 1.00 93.62 194 LEU A CA 1
ATOM 1459 C C . LEU A 1 194 ? -7.237 -1.885 -20.391 1.00 93.62 194 LEU A C 1
ATOM 1461 O O . LEU A 1 194 ? -6.809 -1.166 -21.295 1.00 93.62 194 LEU A O 1
ATOM 1465 N N . THR A 1 195 ? -7.006 -1.638 -19.105 1.00 94.12 195 THR A N 1
ATOM 1466 C CA . THR A 1 195 ? -6.048 -0.614 -18.675 1.00 94.12 195 THR A CA 1
ATOM 1467 C C . THR A 1 195 ? -4.648 -1.212 -18.623 1.00 94.12 195 THR A C 1
ATOM 1469 O O . THR A 1 195 ? -4.487 -2.379 -18.268 1.00 94.12 195 THR A O 1
ATOM 1472 N N . LEU A 1 196 ? 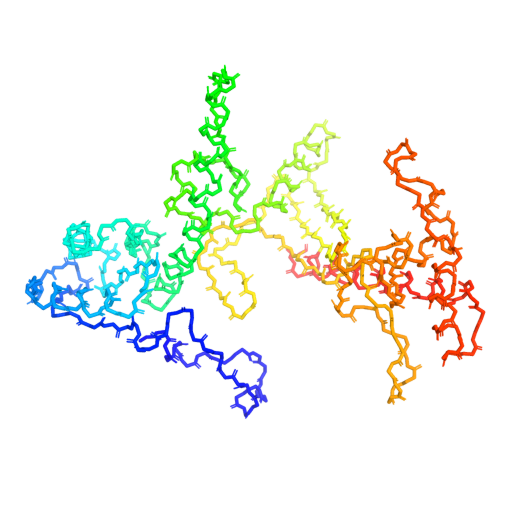-3.645 -0.403 -18.957 1.00 93.56 196 LEU A N 1
ATOM 1473 C CA . LEU A 1 196 ? -2.229 -0.738 -18.842 1.00 93.56 196 LEU A CA 1
ATOM 1474 C C . LEU A 1 196 ? -1.489 0.512 -18.358 1.00 93.56 196 LEU A C 1
ATOM 1476 O O . LEU A 1 196 ? -1.268 1.436 -19.137 1.00 93.56 196 LEU A O 1
ATOM 1480 N N . ASP A 1 197 ? -1.155 0.547 -17.071 1.00 93.25 197 ASP A N 1
ATOM 1481 C CA . ASP A 1 197 ? -0.379 1.620 -16.448 1.00 93.25 197 ASP A CA 1
ATOM 1482 C C . ASP A 1 197 ? 1.007 1.086 -16.078 1.00 93.25 197 ASP A C 1
ATOM 1484 O O . ASP A 1 197 ? 1.128 0.240 -15.195 1.00 93.25 197 ASP A O 1
ATOM 1488 N N . VAL A 1 198 ? 2.044 1.525 -16.795 1.00 92.94 198 VAL A N 1
ATOM 1489 C CA . VAL A 1 198 ? 3.426 1.060 -16.609 1.00 92.94 198 VAL A CA 1
ATOM 1490 C C . VAL A 1 198 ? 4.216 2.134 -15.872 1.00 92.94 198 VAL A C 1
ATOM 1492 O O . VAL A 1 198 ? 4.554 3.178 -16.431 1.00 92.94 198 VAL A O 1
ATOM 1495 N N . GLY A 1 199 ? 4.544 1.857 -14.613 1.00 91.31 199 GLY A N 1
ATOM 1496 C CA . GLY A 1 199 ? 5.360 2.721 -13.773 1.00 91.31 199 GLY A CA 1
ATOM 1497 C C . GLY A 1 199 ? 6.845 2.348 -13.764 1.00 91.31 199 GLY A C 1
ATOM 1498 O O . GLY A 1 199 ? 7.338 1.506 -14.516 1.00 91.31 199 GLY A O 1
ATOM 1499 N N . GLY A 1 200 ? 7.586 2.964 -12.840 1.00 90.00 200 GLY A N 1
ATOM 1500 C CA . GLY A 1 200 ? 8.998 2.643 -12.606 1.00 90.00 200 GLY A CA 1
ATOM 1501 C C . GLY A 1 200 ? 9.223 1.298 -11.903 1.00 90.00 200 GLY A C 1
ATOM 1502 O O . GLY A 1 200 ? 10.291 0.719 -12.023 1.00 90.00 200 GLY A O 1
ATOM 1503 N N . THR A 1 201 ? 8.242 0.764 -11.183 1.00 86.69 201 THR A N 1
ATOM 1504 C CA . THR A 1 201 ? 8.425 -0.466 -10.385 1.00 86.69 201 THR A CA 1
ATOM 1505 C C . THR A 1 201 ? 7.512 -1.591 -10.839 1.00 86.69 201 THR A C 1
ATOM 1507 O O . THR A 1 201 ? 7.884 -2.760 -10.771 1.00 86.69 201 THR A O 1
ATOM 1510 N N . SER A 1 202 ? 6.317 -1.238 -11.293 1.00 88.44 202 SER A N 1
ATOM 1511 C CA . SER A 1 202 ? 5.243 -2.179 -11.548 1.00 88.44 202 SER A CA 1
ATOM 1512 C C . SER A 1 202 ? 4.377 -1.734 -12.712 1.00 88.44 202 SER A C 1
ATOM 1514 O O . SER A 1 202 ? 4.416 -0.577 -13.128 1.00 88.44 202 SER A O 1
ATOM 1516 N N . THR A 1 203 ? 3.577 -2.680 -13.188 1.00 91.19 203 THR A N 1
ATOM 1517 C CA . THR A 1 203 ? 2.537 -2.479 -14.184 1.00 91.19 203 THR A CA 1
ATOM 1518 C C . THR A 1 203 ? 1.197 -2.848 -13.572 1.00 91.19 203 THR A C 1
ATOM 1520 O O . THR A 1 203 ? 1.050 -3.957 -13.054 1.00 91.19 203 THR A O 1
ATOM 1523 N N . ASP A 1 204 ? 0.232 -1.941 -13.652 1.00 91.88 204 ASP A N 1
ATOM 1524 C CA . ASP A 1 204 ? -1.123 -2.111 -13.147 1.00 91.88 204 ASP A CA 1
ATOM 1525 C C . ASP A 1 204 ? -2.108 -2.298 -14.307 1.00 91.88 204 ASP A C 1
ATOM 1527 O O . ASP A 1 204 ? -2.183 -1.497 -15.243 1.00 91.88 204 ASP A O 1
ATOM 1531 N N . VAL A 1 205 ? -2.871 -3.387 -14.252 1.00 92.38 205 VAL A N 1
ATOM 1532 C CA . VAL A 1 205 ? -3.788 -3.806 -15.317 1.00 92.38 205 VAL A CA 1
ATOM 1533 C C . VAL A 1 205 ? -5.160 -4.154 -14.751 1.00 92.38 205 VAL A C 1
ATOM 1535 O O . VAL A 1 205 ? -5.279 -4.797 -13.705 1.00 92.38 205 VAL A O 1
ATOM 1538 N N . ALA A 1 206 ? -6.210 -3.742 -15.457 1.00 92.62 206 ALA A N 1
ATOM 1539 C CA . ALA A 1 206 ? -7.593 -4.039 -15.109 1.00 92.62 206 ALA A CA 1
ATOM 1540 C C . ALA A 1 206 ? -8.413 -4.314 -16.371 1.00 92.62 206 ALA A C 1
ATOM 1542 O O . ALA A 1 206 ? -8.262 -3.630 -17.385 1.00 92.62 206 ALA A O 1
ATOM 1543 N N . LEU A 1 207 ? -9.301 -5.306 -16.291 1.00 92.94 207 LEU A N 1
ATOM 1544 C CA . LEU A 1 207 ? -10.315 -5.576 -17.305 1.00 92.94 207 LEU A CA 1
ATOM 1545 C C . LEU A 1 207 ? -11.639 -4.956 -16.869 1.00 92.94 207 LEU A C 1
ATOM 1547 O O . LEU A 1 207 ? -12.124 -5.184 -15.760 1.00 92.94 207 LEU A O 1
ATOM 1551 N N . ILE A 1 208 ? -12.230 -4.188 -17.773 1.00 93.69 208 ILE A N 1
ATOM 1552 C CA . ILE A 1 208 ? -13.508 -3.520 -17.575 1.00 93.69 208 ILE A CA 1
ATOM 1553 C C . ILE A 1 208 ? -14.415 -3.941 -18.719 1.00 93.69 208 ILE A C 1
ATOM 1555 O O . ILE A 1 208 ? -14.069 -3.769 -19.888 1.00 93.69 208 ILE A O 1
ATOM 1559 N N . GLN A 1 209 ? -15.581 -4.477 -18.372 1.00 93.44 209 GLN A N 1
ATOM 1560 C CA . GLN A 1 209 ? -16.587 -4.920 -19.329 1.00 93.44 209 GLN A CA 1
ATOM 1561 C C . GLN A 1 209 ? -17.880 -4.145 -19.098 1.00 93.44 209 GLN A C 1
ATOM 1563 O O . GLN A 1 209 ? -18.300 -3.971 -17.955 1.00 93.44 209 GLN A O 1
ATOM 1568 N N . GLY A 1 210 ? -18.497 -3.651 -20.172 1.00 95.25 210 GLY A N 1
ATOM 1569 C CA . GLY A 1 210 ? -19.730 -2.864 -20.091 1.00 95.25 210 GLY A CA 1
ATOM 1570 C C . GLY A 1 210 ? -19.622 -1.610 -19.213 1.00 95.25 210 GLY A C 1
ATOM 1571 O O . GLY A 1 210 ? -20.596 -1.248 -18.564 1.00 95.25 210 GLY A O 1
ATOM 1572 N N . LEU A 1 211 ? -18.443 -0.975 -19.149 1.00 94.88 211 LEU A N 1
ATOM 1573 C CA . LEU A 1 211 ? -18.124 0.151 -18.254 1.00 94.88 211 LEU A CA 1
ATOM 1574 C C . LEU A 1 211 ? -18.291 -0.144 -16.750 1.00 94.88 211 LEU A C 1
ATOM 1576 O O . LEU A 1 211 ? -18.318 0.785 -15.944 1.00 94.88 211 LEU A O 1
ATOM 1580 N N . GLU A 1 212 ? -18.344 -1.417 -16.355 1.00 94.25 212 GLU A N 1
ATOM 1581 C CA . GLU A 1 212 ? -18.471 -1.838 -14.961 1.00 94.25 212 GLU A CA 1
ATOM 1582 C C . GLU A 1 212 ? -17.149 -2.450 -14.467 1.00 94.25 212 GLU A C 1
ATOM 1584 O O . GLU A 1 212 ? -16.824 -3.597 -14.796 1.00 94.25 212 GLU A O 1
ATOM 1589 N N . PRO A 1 213 ? -16.341 -1.713 -13.680 1.00 92.31 213 PRO A N 1
ATOM 1590 C CA . PRO A 1 213 ? -15.117 -2.265 -13.122 1.00 92.31 213 PRO A CA 1
ATOM 1591 C C . PRO A 1 213 ? -15.447 -3.334 -12.076 1.00 92.31 213 PRO A C 1
ATOM 1593 O O . PRO A 1 213 ? -16.285 -3.143 -11.185 1.00 92.31 213 PRO A O 1
ATOM 1596 N N . ARG A 1 214 ? -14.738 -4.462 -12.141 1.00 90.81 214 ARG A N 1
ATOM 1597 C CA . ARG A 1 214 ? -14.862 -5.522 -11.138 1.00 90.81 214 ARG A CA 1
ATOM 1598 C C . ARG A 1 214 ? -14.355 -5.023 -9.788 1.00 90.81 214 ARG A C 1
ATOM 1600 O O . ARG A 1 214 ? -13.348 -4.323 -9.696 1.00 90.81 214 ARG A O 1
ATOM 1607 N N . ARG A 1 215 ? -15.059 -5.411 -8.726 1.00 90.62 215 ARG A N 1
ATOM 1608 C CA . ARG A 1 215 ? -14.681 -5.124 -7.338 1.00 90.62 215 ARG A CA 1
ATOM 1609 C C . ARG A 1 215 ? -14.270 -6.413 -6.648 1.00 90.62 215 ARG A C 1
ATOM 1611 O O . ARG A 1 215 ? -14.916 -7.446 -6.819 1.00 90.62 215 ARG A O 1
ATOM 1618 N N . GLN A 1 216 ? -13.245 -6.326 -5.818 1.00 90.44 216 GLN A N 1
ATOM 1619 C CA . GLN A 1 216 ? -12.821 -7.378 -4.906 1.00 90.44 216 GLN A CA 1
ATOM 1620 C C . GLN A 1 216 ? -13.019 -6.925 -3.457 1.00 90.44 216 GLN A C 1
ATOM 1622 O O . GLN A 1 216 ? -12.972 -5.738 -3.142 1.00 90.44 216 GLN A O 1
ATOM 1627 N N . ARG A 1 217 ? -13.285 -7.887 -2.568 1.00 88.81 217 ARG A N 1
ATOM 1628 C CA . ARG A 1 217 ? -13.508 -7.634 -1.129 1.00 88.81 217 ARG A CA 1
ATOM 1629 C C . ARG A 1 217 ? -12.239 -7.770 -0.288 1.00 88.81 217 ARG A C 1
ATOM 1631 O O . ARG A 1 217 ? -12.293 -7.596 0.928 1.00 88.81 217 ARG A O 1
ATOM 1638 N N . THR A 1 218 ? -11.146 -8.174 -0.918 1.00 88.50 218 THR A N 1
ATOM 1639 C CA . THR A 1 218 ? -9.851 -8.423 -0.295 1.00 88.50 218 THR A CA 1
ATOM 1640 C C . THR A 1 218 ? -8.777 -7.743 -1.120 1.00 88.50 218 THR A C 1
ATOM 1642 O O . THR A 1 218 ? -8.796 -7.831 -2.346 1.00 88.50 218 THR A O 1
ATOM 1645 N N . THR A 1 219 ? -7.838 -7.111 -0.431 1.00 86.38 219 THR A N 1
ATOM 1646 C CA . THR A 1 219 ? -6.632 -6.528 -1.006 1.00 86.38 219 THR A CA 1
ATOM 1647 C C . THR A 1 219 ? -5.443 -7.281 -0.432 1.00 86.38 219 THR A C 1
ATOM 1649 O O . THR A 1 219 ? -5.269 -7.336 0.788 1.00 86.38 219 THR A O 1
ATOM 1652 N N . GLU A 1 220 ? -4.630 -7.861 -1.310 1.00 84.94 220 GLU A N 1
ATOM 1653 C CA . GLU A 1 220 ? -3.389 -8.525 -0.919 1.00 84.94 220 GLU A CA 1
ATOM 1654 C C . GLU A 1 220 ? -2.284 -7.481 -0.726 1.00 84.94 220 GLU A C 1
ATOM 1656 O O . GLU A 1 220 ? -1.989 -6.695 -1.626 1.00 84.94 220 GLU A O 1
ATOM 1661 N N . VAL A 1 221 ? -1.670 -7.464 0.458 1.00 78.56 221 VAL A N 1
ATOM 1662 C CA . VAL A 1 221 ? -0.528 -6.603 0.788 1.00 78.56 221 VAL A CA 1
ATOM 1663 C C . VAL A 1 221 ? 0.594 -7.486 1.318 1.00 78.56 221 VAL A C 1
ATOM 1665 O O . VAL A 1 221 ? 0.581 -7.931 2.469 1.00 78.56 221 VAL A O 1
ATOM 1668 N N . GLY A 1 222 ? 1.568 -7.783 0.457 1.00 79.25 222 GLY A N 1
ATOM 1669 C CA . GLY A 1 222 ? 2.586 -8.789 0.750 1.00 79.25 222 GLY A CA 1
ATOM 1670 C C . GLY A 1 222 ? 1.946 -10.165 0.951 1.00 79.25 222 GLY A C 1
ATOM 1671 O O . GLY A 1 222 ? 1.376 -10.724 0.024 1.00 79.25 222 GLY A O 1
ATOM 1672 N N . HIS A 1 223 ? 2.037 -10.711 2.165 1.00 79.50 223 HIS A N 1
ATOM 1673 C CA . HIS A 1 223 ? 1.452 -12.010 2.532 1.00 79.50 223 HIS A CA 1
ATOM 1674 C C . HIS A 1 223 ? 0.102 -11.891 3.269 1.00 79.50 223 HIS A C 1
ATOM 1676 O O . HIS A 1 223 ? -0.407 -12.891 3.779 1.00 79.50 223 HIS A O 1
ATOM 1682 N N . LEU A 1 224 ? -0.432 -10.674 3.410 1.00 86.06 224 LEU A N 1
ATOM 1683 C CA . LEU A 1 224 ? -1.645 -10.391 4.170 1.00 86.06 224 LEU A CA 1
ATOM 1684 C C . LEU A 1 224 ? -2.833 -10.185 3.232 1.00 86.06 224 LEU A C 1
ATOM 1686 O O . LEU A 1 224 ? -2.784 -9.312 2.370 1.00 86.06 224 LEU A O 1
ATOM 1690 N N . SER A 1 225 ? -3.925 -10.903 3.494 1.00 89.19 225 SER A N 1
ATOM 1691 C CA . SER A 1 225 ? -5.209 -10.693 2.821 1.00 89.19 225 SER A CA 1
ATOM 1692 C C . SER A 1 225 ? -6.099 -9.801 3.681 1.00 89.19 225 SER A C 1
ATOM 1694 O O . SER A 1 225 ? -6.748 -10.250 4.631 1.00 89.19 225 SER A O 1
ATOM 1696 N N . VAL A 1 226 ? -6.079 -8.501 3.400 1.00 91.81 226 VAL A N 1
ATOM 1697 C CA . VAL A 1 226 ? -6.840 -7.501 4.150 1.00 91.81 226 VAL A CA 1
ATOM 1698 C C . VAL A 1 226 ? -8.231 -7.376 3.539 1.00 91.81 226 VAL A C 1
ATOM 1700 O O . VAL A 1 226 ? -8.371 -7.132 2.344 1.00 91.81 226 VAL A O 1
ATOM 1703 N N . ARG A 1 227 ? -9.287 -7.502 4.347 1.00 91.69 227 ARG A N 1
ATOM 1704 C CA . ARG A 1 227 ? -10.664 -7.203 3.919 1.00 91.69 227 ARG A CA 1
ATOM 1705 C C . ARG A 1 227 ? -10.839 -5.693 3.783 1.00 91.69 227 ARG A C 1
ATOM 1707 O O . ARG A 1 227 ? -11.139 -5.019 4.766 1.00 91.69 227 ARG A O 1
ATOM 1714 N N . ALA A 1 228 ? -10.627 -5.192 2.577 1.00 87.19 228 ALA A N 1
ATOM 1715 C CA . ALA A 1 228 ? -10.920 -3.835 2.151 1.00 87.19 228 ALA A CA 1
ATOM 1716 C C . ALA A 1 228 ? -11.477 -3.910 0.727 1.00 87.19 228 ALA A C 1
ATOM 1718 O O . ALA A 1 228 ? -10.979 -4.674 -0.099 1.00 87.19 228 ALA A O 1
ATOM 1719 N N . SER A 1 229 ? -12.546 -3.162 0.449 1.00 86.25 229 SER A N 1
ATOM 1720 C CA . SER A 1 229 ? -13.128 -3.130 -0.895 1.00 86.25 229 SER A CA 1
ATOM 1721 C C . SER A 1 229 ? -12.190 -2.386 -1.837 1.00 86.25 229 SER A C 1
ATOM 1723 O O . SER A 1 229 ? -11.843 -1.238 -1.564 1.00 86.25 229 SER A O 1
ATOM 1725 N N . ALA A 1 230 ? -11.828 -3.008 -2.954 1.00 91.69 230 ALA A N 1
ATOM 1726 C CA . ALA A 1 230 ? -10.968 -2.413 -3.967 1.00 91.69 230 ALA A CA 1
ATOM 1727 C C . ALA A 1 230 ? -11.453 -2.740 -5.382 1.00 91.69 230 ALA A C 1
ATOM 1729 O O . ALA A 1 230 ? -12.182 -3.713 -5.591 1.00 91.69 230 ALA A O 1
ATOM 1730 N N . LEU A 1 231 ? -11.044 -1.939 -6.364 1.00 92.44 231 LEU A N 1
ATOM 1731 C CA . LEU A 1 231 ? -11.137 -2.338 -7.764 1.00 92.44 231 LEU A CA 1
ATOM 1732 C C . LEU A 1 231 ? -10.189 -3.520 -8.017 1.00 92.44 231 LEU A C 1
ATOM 1734 O O . LEU A 1 231 ? -9.120 -3.619 -7.408 1.00 92.44 231 LEU A O 1
ATOM 1738 N N . ASP A 1 232 ? -10.609 -4.449 -8.873 1.00 90.12 232 ASP A N 1
ATOM 1739 C CA . ASP A 1 232 ? -9.814 -5.619 -9.254 1.00 90.12 232 ASP A CA 1
ATOM 1740 C C . ASP A 1 232 ? -8.729 -5.209 -10.256 1.00 90.12 232 ASP A C 1
ATOM 1742 O O . ASP A 1 232 ? -8.860 -5.375 -11.468 1.00 90.12 232 ASP A O 1
ATOM 1746 N N . VAL A 1 233 ? -7.671 -4.613 -9.712 1.00 89.25 233 VAL A N 1
ATOM 1747 C CA . VAL A 1 233 ? -6.436 -4.294 -10.421 1.00 89.25 233 VAL A CA 1
ATOM 1748 C C . VAL A 1 233 ? -5.408 -5.360 -10.076 1.00 89.25 233 VAL A C 1
ATOM 1750 O O . VAL A 1 233 ? -5.222 -5.692 -8.900 1.00 89.25 233 VAL A O 1
ATOM 1753 N N . LYS A 1 234 ? -4.729 -5.902 -11.087 1.00 86.69 234 LYS A N 1
ATOM 1754 C CA . LYS A 1 234 ? -3.553 -6.743 -10.866 1.00 86.69 234 LYS A CA 1
ATOM 1755 C C . LYS A 1 234 ? -2.300 -5.931 -11.115 1.00 86.69 234 LYS A C 1
ATOM 1757 O O . LYS A 1 234 ? -2.155 -5.302 -12.159 1.00 86.69 234 LYS A O 1
ATOM 1762 N N . THR A 1 235 ? -1.390 -6.023 -10.162 1.00 85.00 235 THR A N 1
ATOM 1763 C CA . THR A 1 235 ? -0.065 -5.428 -10.244 1.00 85.00 235 THR A CA 1
ATOM 1764 C C . THR A 1 235 ? 0.937 -6.520 -10.590 1.00 85.00 235 THR A C 1
ATOM 1766 O O . THR A 1 235 ? 0.980 -7.562 -9.933 1.00 85.00 235 THR A O 1
ATOM 1769 N N . VAL A 1 236 ? 1.764 -6.283 -11.601 1.00 86.19 236 VAL A N 1
ATOM 1770 C CA . VAL A 1 236 ? 2.899 -7.141 -11.953 1.00 86.19 236 VAL A CA 1
ATOM 1771 C C . VAL A 1 236 ? 4.194 -6.382 -11.725 1.00 86.19 236 VAL A C 1
ATOM 1773 O O . VAL A 1 236 ? 4.285 -5.197 -12.034 1.00 86.19 236 VAL A O 1
ATOM 1776 N N . GLY A 1 237 ? 5.198 -7.064 -11.168 1.00 86.38 237 GLY A N 1
ATOM 1777 C CA . GLY A 1 237 ? 6.545 -6.532 -10.925 1.00 86.38 237 GLY A CA 1
ATOM 1778 C C . GLY A 1 237 ? 7.351 -6.365 -12.214 1.00 86.38 237 GLY A C 1
ATOM 1779 O O . GLY A 1 237 ? 8.382 -7.005 -12.395 1.00 86.38 237 GLY A O 1
ATOM 1780 N N . ALA A 1 238 ? 6.836 -5.551 -13.127 1.00 89.94 238 ALA A N 1
ATOM 1781 C CA . ALA A 1 238 ? 7.419 -5.226 -14.414 1.00 89.94 238 ALA A CA 1
ATOM 1782 C C . ALA A 1 238 ? 7.233 -3.724 -14.633 1.00 89.94 238 ALA A C 1
ATOM 1784 O O . ALA A 1 238 ? 6.105 -3.246 -14.677 1.00 89.94 238 ALA A O 1
ATOM 1785 N N . GLY A 1 239 ? 8.321 -2.972 -14.726 1.00 93.38 239 GLY A N 1
ATOM 1786 C CA . GLY A 1 239 ? 8.299 -1.527 -14.926 1.00 93.38 239 GLY A CA 1
ATOM 1787 C C . GLY A 1 239 ? 9.649 -1.024 -15.423 1.00 93.38 239 GLY A C 1
ATOM 1788 O O . GLY A 1 239 ? 10.563 -1.812 -15.663 1.00 93.38 239 GLY A O 1
ATOM 1789 N N . GLY A 1 240 ? 9.801 0.293 -15.560 1.00 94.75 240 GLY A N 1
ATOM 1790 C CA . GLY A 1 240 ? 11.039 0.893 -16.084 1.00 94.75 240 GLY A CA 1
ATOM 1791 C C . GLY A 1 240 ? 12.293 0.584 -15.249 1.00 94.75 240 GLY A C 1
ATOM 1792 O O . GLY A 1 240 ? 13.379 0.384 -15.772 1.00 94.75 240 GLY A O 1
ATOM 1793 N N . GLY A 1 241 ? 12.156 0.474 -13.936 1.00 96.19 241 GLY A N 1
ATOM 1794 C CA . GLY A 1 241 ? 13.238 0.156 -13.009 1.00 96.19 241 GLY A CA 1
ATOM 1795 C C . GLY A 1 241 ? 13.476 -1.337 -12.801 1.00 96.19 241 GLY A C 1
ATOM 1796 O O . GLY A 1 241 ? 14.346 -1.673 -12.003 1.00 96.19 241 GLY A O 1
ATOM 1797 N N . SER A 1 242 ? 12.730 -2.234 -13.458 1.00 97.06 242 SER A N 1
ATOM 1798 C CA . SER A 1 242 ? 12.955 -3.678 -13.324 1.00 97.06 242 SER A CA 1
ATOM 1799 C C . SER A 1 242 ? 14.382 -4.034 -13.733 1.00 97.06 242 SER A C 1
ATOM 1801 O O . SER A 1 242 ? 14.825 -3.678 -14.826 1.00 97.06 242 SER A O 1
ATOM 1803 N N . ILE A 1 243 ? 15.093 -4.725 -12.842 1.00 97.62 243 ILE A N 1
ATOM 1804 C CA . ILE A 1 243 ? 16.519 -5.018 -12.992 1.00 97.62 243 ILE A CA 1
ATOM 1805 C C . ILE A 1 243 ? 16.704 -6.210 -13.928 1.00 97.62 243 ILE A C 1
ATOM 1807 O O . ILE A 1 243 ? 16.113 -7.274 -13.727 1.00 97.62 243 ILE A O 1
ATOM 1811 N N . ALA A 1 244 ? 17.548 -6.035 -14.938 1.00 98.00 244 ALA A N 1
ATOM 1812 C CA . ALA A 1 244 ? 18.004 -7.098 -15.814 1.00 98.00 244 ALA A CA 1
ATOM 1813 C C . ALA A 1 244 ? 19.225 -7.798 -15.206 1.00 98.00 244 ALA A C 1
ATOM 1815 O O . ALA A 1 244 ? 20.135 -7.154 -14.691 1.00 98.00 244 ALA A O 1
ATOM 1816 N N . HIS A 1 245 ? 19.264 -9.125 -15.270 1.00 97.38 245 HIS A N 1
ATOM 1817 C CA . HIS A 1 245 ? 20.413 -9.899 -14.811 1.00 97.38 245 HIS A CA 1
ATOM 1818 C C . HIS A 1 245 ? 20.493 -11.258 -15.512 1.00 97.38 245 HIS A C 1
ATOM 1820 O O . HIS A 1 245 ? 19.507 -11.767 -16.046 1.00 97.38 245 HIS A O 1
ATOM 1826 N N . VAL A 1 246 ? 21.678 -11.870 -15.483 1.00 97.00 246 VAL A N 1
ATOM 1827 C CA . VAL A 1 246 ? 21.924 -13.215 -16.021 1.00 97.00 246 VAL A CA 1
ATOM 1828 C C . VAL A 1 246 ? 22.442 -14.096 -14.881 1.00 97.00 246 VAL A C 1
ATOM 1830 O O . VAL A 1 246 ? 23.623 -14.021 -14.535 1.00 97.00 246 VAL A O 1
ATOM 1833 N N . PRO A 1 247 ? 21.589 -14.918 -14.236 1.00 94.25 247 PRO A N 1
ATOM 1834 C CA . PRO A 1 247 ? 22.035 -15.795 -13.163 1.00 94.25 247 PRO A CA 1
ATOM 1835 C C . PRO A 1 247 ? 23.048 -16.817 -13.679 1.00 94.25 247 PRO A C 1
ATOM 1837 O O . PRO A 1 247 ? 22.732 -17.587 -14.590 1.00 94.25 247 PRO A O 1
ATOM 1840 N N . GLN A 1 248 ? 24.212 -16.896 -13.028 1.00 90.00 248 GLN A N 1
ATOM 1841 C CA . GLN A 1 248 ? 25.314 -17.803 -13.390 1.00 90.00 248 GLN A CA 1
ATOM 1842 C C . GLN A 1 248 ? 24.867 -19.264 -13.545 1.00 90.00 248 GLN A C 1
ATOM 1844 O O . GLN A 1 248 ? 25.332 -19.962 -14.437 1.00 90.00 248 GLN A O 1
ATOM 1849 N N . LEU A 1 249 ? 23.931 -19.718 -12.703 1.00 91.81 249 LEU A N 1
ATOM 1850 C CA . LEU A 1 249 ? 23.424 -21.091 -12.734 1.00 91.81 249 LEU A CA 1
ATOM 1851 C C . LEU A 1 249 ? 22.620 -21.409 -14.003 1.00 91.81 249 LEU A C 1
ATOM 1853 O O . LEU A 1 249 ? 22.636 -22.543 -14.470 1.00 91.81 249 LEU A O 1
ATOM 1857 N N . THR A 1 250 ? 21.877 -20.432 -14.527 1.00 93.00 250 THR A N 1
ATOM 1858 C CA . THR A 1 250 ? 20.954 -20.658 -15.652 1.00 93.00 250 THR A CA 1
ATOM 1859 C C . THR A 1 250 ? 21.493 -20.156 -16.983 1.00 93.00 250 THR A C 1
ATOM 1861 O O . THR A 1 250 ? 21.060 -20.647 -18.019 1.00 93.00 250 THR A O 1
ATOM 1864 N N . GLY A 1 251 ? 22.376 -19.151 -16.967 1.00 92.38 251 GLY A N 1
ATOM 1865 C CA . GLY A 1 251 ? 22.850 -18.463 -18.171 1.00 92.38 251 GLY A CA 1
ATOM 1866 C C . GLY A 1 251 ? 21.752 -17.739 -18.961 1.00 92.38 251 GLY A C 1
ATOM 1867 O O . GLY A 1 251 ? 22.007 -17.272 -20.064 1.00 92.38 251 GLY A O 1
ATOM 1868 N N . ALA A 1 252 ? 20.529 -17.655 -18.430 1.00 95.06 252 ALA A N 1
ATOM 1869 C CA . ALA A 1 252 ? 19.378 -17.086 -19.118 1.00 95.06 252 ALA A CA 1
ATOM 1870 C C . ALA A 1 252 ? 19.084 -15.673 -18.608 1.00 95.06 252 ALA A C 1
ATOM 1872 O O . ALA A 1 252 ? 19.074 -15.443 -17.398 1.00 95.06 252 ALA A O 1
ATOM 1873 N N . LEU A 1 253 ? 18.788 -14.746 -19.520 1.00 97.25 253 LEU A N 1
ATOM 1874 C CA . LEU A 1 253 ? 18.377 -13.390 -19.166 1.00 97.25 253 LEU A CA 1
ATOM 1875 C C . LEU A 1 253 ? 17.082 -13.406 -18.341 1.00 97.25 253 LEU A C 1
ATOM 1877 O O . LEU A 1 253 ? 16.107 -14.079 -18.682 1.00 97.25 253 LEU A O 1
ATOM 1881 N N . ARG A 1 254 ? 17.080 -12.637 -17.255 1.00 96.50 254 ARG A N 1
ATOM 1882 C CA . ARG A 1 254 ? 15.932 -12.373 -16.388 1.00 96.50 254 ARG A CA 1
ATOM 1883 C C . ARG A 1 254 ? 15.749 -10.868 -16.248 1.00 96.50 254 ARG A C 1
ATOM 1885 O O . ARG A 1 254 ? 16.729 -10.129 -16.239 1.00 96.50 254 ARG A O 1
ATOM 1892 N N . VAL A 1 255 ? 14.499 -10.430 -16.132 1.00 96.69 255 VAL A N 1
ATOM 1893 C CA . VAL A 1 255 ? 14.140 -9.027 -15.893 1.00 96.69 255 VAL A CA 1
ATOM 1894 C C . VAL A 1 255 ? 13.089 -8.979 -14.792 1.00 96.69 255 VAL A C 1
ATOM 1896 O O . VAL A 1 255 ? 12.016 -9.568 -14.938 1.00 96.69 255 VAL A O 1
ATOM 1899 N N . GLY A 1 256 ? 13.413 -8.295 -13.697 1.00 92.31 256 GLY A N 1
ATOM 1900 C CA . GLY A 1 256 ? 12.638 -8.341 -12.461 1.00 92.31 256 GLY A CA 1
ATOM 1901 C C . GLY A 1 256 ? 12.743 -9.693 -11.726 1.00 92.31 256 GLY A C 1
ATOM 1902 O O . GLY A 1 256 ? 13.505 -10.572 -12.141 1.00 92.31 256 GLY A O 1
ATOM 1903 N N . PRO A 1 257 ? 11.959 -9.882 -10.647 1.00 87.44 257 PRO A N 1
ATOM 1904 C CA . PRO A 1 257 ? 10.966 -8.943 -10.115 1.00 87.44 257 PRO A CA 1
ATOM 1905 C C . PRO A 1 257 ? 11.579 -7.774 -9.330 1.00 87.44 257 PRO A C 1
ATOM 1907 O O . PRO A 1 257 ? 10.860 -6.831 -9.002 1.00 87.44 257 PRO A O 1
ATOM 1910 N N . GLU A 1 258 ? 12.879 -7.811 -9.017 1.00 91.75 258 GLU A N 1
ATOM 1911 C CA . GLU A 1 258 ? 13.548 -6.704 -8.339 1.00 91.75 258 GLU A CA 1
ATOM 1912 C C . GLU A 1 258 ? 13.518 -5.424 -9.188 1.00 91.75 258 GLU A C 1
ATOM 1914 O O . GLU A 1 258 ? 13.631 -5.454 -10.417 1.00 91.75 258 GLU A O 1
ATOM 1919 N N . SER A 1 259 ? 13.382 -4.280 -8.516 1.00 92.12 259 SER A N 1
ATOM 1920 C CA . SER A 1 259 ? 13.382 -2.959 -9.141 1.00 92.12 259 SER A CA 1
ATOM 1921 C C . SER A 1 259 ? 14.409 -2.051 -8.477 1.00 92.12 259 SER A C 1
ATOM 1923 O O . SER A 1 259 ? 14.569 -2.072 -7.257 1.00 92.12 259 SER A O 1
ATOM 1925 N N . ALA A 1 260 ? 15.057 -1.211 -9.281 1.00 92.62 260 ALA A N 1
ATOM 1926 C CA . ALA A 1 260 ? 15.948 -0.151 -8.820 1.00 92.62 260 ALA A CA 1
ATOM 1927 C C . ALA A 1 260 ? 15.197 1.021 -8.149 1.00 92.62 260 ALA A C 1
ATOM 1929 O O . ALA A 1 260 ? 15.821 1.908 -7.560 1.00 92.62 260 ALA A O 1
ATOM 1930 N N . GLY A 1 261 ? 13.859 1.039 -8.230 1.00 88.12 261 GLY A N 1
ATOM 1931 C CA . GLY A 1 261 ? 13.015 2.091 -7.669 1.00 88.12 261 GLY A CA 1
ATOM 1932 C C . GLY A 1 261 ? 13.301 3.467 -8.278 1.00 88.12 261 GLY A C 1
ATOM 1933 O O . GLY A 1 261 ? 13.691 3.586 -9.436 1.00 88.12 261 GLY A O 1
ATOM 1934 N N . ALA A 1 262 ? 13.084 4.526 -7.493 1.00 77.62 262 ALA A N 1
ATOM 1935 C CA . ALA A 1 262 ? 13.415 5.900 -7.890 1.00 77.62 262 ALA A CA 1
ATOM 1936 C C . ALA A 1 262 ? 14.801 6.355 -7.396 1.00 77.62 262 ALA A C 1
ATOM 1938 O O . ALA A 1 262 ? 15.399 7.249 -7.993 1.00 77.62 262 ALA A O 1
ATOM 1939 N N . VAL A 1 263 ? 15.285 5.764 -6.295 1.00 82.38 263 VAL A N 1
ATOM 1940 C CA . VAL A 1 263 ? 16.609 5.995 -5.701 1.00 82.38 263 VAL A CA 1
ATOM 1941 C C . VAL A 1 263 ? 17.140 4.632 -5.223 1.00 82.38 263 VAL A C 1
ATOM 1943 O O . VAL A 1 263 ? 16.477 4.017 -4.386 1.00 82.38 263 VAL A O 1
ATOM 1946 N N . PRO A 1 264 ? 18.285 4.142 -5.736 1.00 86.44 264 PRO A N 1
ATOM 1947 C CA . PRO A 1 264 ? 19.184 4.828 -6.670 1.00 86.44 264 PRO A CA 1
ATOM 1948 C C . PRO A 1 264 ? 18.626 4.945 -8.103 1.00 86.44 264 PRO A C 1
ATOM 1950 O O . PRO A 1 264 ? 19.039 5.837 -8.837 1.00 86.44 264 PRO A O 1
ATOM 1953 N N . GLY A 1 265 ? 17.625 4.131 -8.460 1.00 93.19 265 GLY A N 1
ATOM 1954 C CA . GLY A 1 265 ? 16.970 4.155 -9.768 1.00 93.19 265 GLY A CA 1
ATOM 1955 C C . GLY A 1 265 ? 17.813 3.567 -10.909 1.00 93.19 265 GLY A C 1
ATOM 1956 O O . GLY A 1 265 ? 18.907 3.058 -10.667 1.00 93.19 265 GLY A O 1
ATOM 1957 N N . PRO A 1 266 ? 17.284 3.598 -12.147 1.00 96.50 266 PRO A N 1
ATOM 1958 C CA . PRO A 1 266 ? 18.033 3.305 -13.369 1.00 96.50 266 PRO A CA 1
ATOM 1959 C C . PRO A 1 266 ? 19.383 4.019 -13.435 1.00 96.50 266 PRO A C 1
ATOM 1961 O O . PRO A 1 266 ? 19.509 5.158 -12.978 1.00 96.50 266 PRO A O 1
ATOM 1964 N N . VAL A 1 267 ? 20.369 3.393 -14.076 1.00 97.56 267 VAL A N 1
ATOM 1965 C CA . VAL A 1 267 ? 21.703 3.989 -14.266 1.00 97.56 267 VAL A CA 1
ATOM 1966 C C . VAL A 1 267 ? 21.592 5.289 -15.066 1.00 97.56 267 VAL A C 1
ATOM 1968 O O . VAL A 1 267 ? 22.176 6.303 -14.689 1.00 97.56 267 VAL A O 1
ATOM 1971 N N . ALA A 1 268 ? 20.718 5.303 -16.073 1.00 96.19 268 ALA A N 1
ATOM 1972 C CA . ALA A 1 268 ? 20.373 6.458 -16.891 1.00 96.19 268 ALA A CA 1
ATOM 1973 C C . ALA A 1 268 ? 19.905 7.681 -16.088 1.00 96.19 268 ALA A C 1
ATOM 1975 O O . ALA A 1 268 ? 19.888 8.782 -16.622 1.00 96.19 268 ALA A O 1
ATOM 1976 N N . TYR A 1 269 ? 19.488 7.525 -14.828 1.00 94.69 269 TYR A N 1
ATOM 1977 C CA . TYR A 1 269 ? 19.075 8.656 -13.995 1.00 94.69 269 TYR A CA 1
ATOM 1978 C C . TYR A 1 269 ? 20.253 9.383 -13.337 1.00 94.69 269 TYR A C 1
ATOM 1980 O O . TYR A 1 269 ? 20.033 10.439 -12.745 1.00 94.69 269 TYR A O 1
ATOM 1988 N N . GLY A 1 270 ? 21.472 8.830 -13.376 1.00 92.69 270 GLY A N 1
ATOM 1989 C CA . GLY A 1 270 ? 22.669 9.468 -12.815 1.00 92.69 270 GLY A CA 1
ATOM 1990 C C . GLY A 1 270 ? 22.643 9.640 -11.289 1.00 92.69 270 GLY A C 1
ATOM 1991 O O . GLY A 1 270 ? 23.330 10.502 -10.746 1.00 92.69 270 GLY A O 1
ATOM 1992 N N . LYS A 1 271 ? 21.834 8.848 -10.569 1.00 92.25 271 LYS A N 1
ATOM 1993 C CA . LYS A 1 271 ? 21.615 8.956 -9.108 1.00 92.25 271 LYS A CA 1
ATOM 1994 C C . LYS A 1 271 ? 22.294 7.851 -8.290 1.00 92.25 271 LYS A C 1
ATOM 1996 O O . LYS A 1 271 ? 21.879 7.565 -7.168 1.00 92.25 271 LYS A O 1
ATOM 2001 N N . GLY A 1 272 ? 23.345 7.244 -8.844 1.00 92.88 272 GLY A N 1
ATOM 2002 C CA . GLY A 1 272 ? 24.100 6.160 -8.204 1.00 92.88 272 GLY A CA 1
ATOM 2003 C C . GLY A 1 272 ? 23.521 4.764 -8.439 1.00 92.88 272 GLY A C 1
ATOM 2004 O O . GLY A 1 272 ? 23.841 3.844 -7.692 1.00 92.88 272 GLY A O 1
ATOM 2005 N N . GLY A 1 273 ? 22.643 4.601 -9.434 1.00 95.44 273 GLY A N 1
ATOM 2006 C CA . GLY A 1 273 ? 22.246 3.279 -9.916 1.00 95.44 273 GLY A CA 1
ATOM 2007 C C . GLY A 1 273 ? 23.419 2.614 -10.630 1.00 95.44 273 GLY A C 1
ATOM 2008 O O . GLY A 1 273 ? 24.145 3.286 -11.357 1.00 95.44 273 GLY A O 1
ATOM 2009 N N . GLU A 1 274 ? 23.598 1.308 -10.428 1.00 95.81 274 GLU A N 1
ATOM 2010 C CA . GLU A 1 274 ? 24.713 0.539 -11.015 1.00 95.81 274 GLU A CA 1
ATOM 2011 C C . GLU A 1 274 ? 24.250 -0.680 -11.826 1.00 95.81 274 GLU A C 1
ATOM 2013 O O . GLU A 1 274 ? 25.003 -1.217 -12.637 1.00 95.81 274 GLU A O 1
ATOM 2018 N N . LEU A 1 275 ? 23.014 -1.138 -11.610 1.00 97.56 275 LEU A N 1
ATOM 2019 C CA . LEU A 1 275 ? 22.478 -2.343 -12.239 1.00 97.56 275 LEU A CA 1
ATOM 2020 C C . LEU A 1 275 ? 21.631 -1.982 -13.466 1.00 97.56 275 LEU A C 1
ATOM 2022 O O . LEU A 1 275 ? 20.851 -1.032 -13.386 1.00 97.56 275 LEU A O 1
ATOM 2026 N N . PRO A 1 276 ? 21.726 -2.741 -14.575 1.00 98.12 276 PRO A N 1
ATOM 2027 C CA . PRO A 1 276 ? 20.962 -2.457 -15.783 1.00 98.12 276 PRO A CA 1
ATOM 2028 C C . PRO A 1 276 ? 19.464 -2.650 -15.556 1.00 98.12 276 PRO A C 1
ATOM 2030 O O . PRO A 1 276 ? 19.028 -3.641 -14.968 1.00 98.12 276 PRO A O 1
ATOM 2033 N N . THR A 1 277 ? 18.664 -1.725 -16.075 1.00 98.38 277 THR A N 1
ATOM 2034 C CA . THR A 1 277 ? 17.201 -1.737 -15.966 1.00 98.38 277 THR A CA 1
ATOM 2035 C C . THR A 1 277 ? 16.507 -1.655 -17.326 1.00 98.38 277 THR A C 1
ATOM 2037 O O . THR A 1 277 ? 17.125 -1.416 -18.366 1.00 98.38 277 THR A O 1
ATOM 2040 N N . VAL A 1 278 ? 15.183 -1.818 -17.328 1.00 98.00 278 VAL A N 1
ATOM 2041 C CA . VAL A 1 278 ? 14.332 -1.614 -18.514 1.00 98.00 278 VAL A CA 1
ATOM 2042 C C . VAL A 1 278 ? 14.452 -0.186 -19.061 1.00 98.00 278 VAL A C 1
ATOM 2044 O O . VAL A 1 278 ? 14.477 0.010 -20.275 1.00 98.00 278 VAL A O 1
ATOM 2047 N N . THR A 1 279 ? 14.562 0.826 -18.201 1.00 97.19 279 THR A N 1
ATOM 2048 C CA . THR A 1 279 ? 14.783 2.218 -18.607 1.00 97.19 279 THR A CA 1
ATOM 2049 C C . THR A 1 279 ? 16.132 2.369 -19.304 1.00 97.19 279 THR A C 1
ATOM 2051 O O . THR A 1 279 ? 16.183 3.002 -20.355 1.00 97.19 279 THR A O 1
ATOM 2054 N N . ASP A 1 280 ? 17.197 1.736 -18.802 1.00 98.25 280 ASP A N 1
ATOM 2055 C CA . ASP A 1 280 ? 18.515 1.770 -19.453 1.00 98.25 280 ASP A CA 1
ATOM 2056 C C . ASP A 1 280 ? 18.458 1.150 -20.855 1.00 98.25 280 ASP A C 1
ATOM 2058 O O . ASP A 1 280 ? 18.959 1.728 -21.819 1.00 98.25 280 ASP A O 1
ATOM 2062 N N . ALA A 1 281 ? 17.755 0.023 -21.006 1.00 98.38 281 ALA A N 1
ATOM 2063 C CA . ALA A 1 281 ? 17.517 -0.590 -22.310 1.00 98.38 281 ALA A CA 1
ATOM 2064 C C . ALA A 1 281 ? 16.727 0.332 -23.259 1.00 98.38 281 ALA A C 1
ATOM 2066 O O . ALA A 1 281 ? 17.094 0.470 -24.426 1.00 98.38 281 ALA A O 1
ATOM 2067 N N . ASN A 1 282 ? 15.688 1.019 -22.769 1.00 97.88 282 ASN A N 1
ATOM 2068 C CA . ASN A 1 282 ? 14.948 2.011 -23.559 1.00 97.88 282 ASN A CA 1
ATOM 2069 C C . ASN A 1 282 ? 15.837 3.187 -24.005 1.00 97.88 282 ASN A C 1
ATOM 2071 O O . ASN A 1 282 ? 15.679 3.685 -25.121 1.00 97.88 282 ASN A O 1
ATOM 2075 N N . VAL A 1 283 ? 16.785 3.620 -23.166 1.00 97.50 283 VAL A N 1
ATOM 2076 C CA . VAL A 1 283 ? 17.769 4.658 -23.516 1.00 97.50 283 VAL A CA 1
ATOM 2077 C C . VAL A 1 283 ? 18.727 4.168 -24.602 1.00 97.50 283 VAL A C 1
ATOM 2079 O O . VAL A 1 283 ? 18.938 4.882 -25.588 1.00 97.50 283 VAL A O 1
ATOM 2082 N N . VAL A 1 284 ? 19.267 2.952 -24.460 1.00 98.25 284 VAL A N 1
ATOM 2083 C CA . VAL A 1 284 ? 20.184 2.331 -25.435 1.00 98.25 284 VAL A CA 1
ATOM 2084 C C . VAL A 1 284 ? 19.515 2.149 -26.798 1.00 98.25 284 VAL A C 1
ATOM 2086 O O . VAL A 1 284 ? 20.117 2.473 -27.819 1.00 98.25 284 VAL A O 1
ATOM 2089 N N . LEU A 1 285 ? 18.256 1.703 -26.824 1.00 98.00 285 LEU A N 1
ATOM 2090 C CA . LEU A 1 285 ? 17.478 1.542 -28.059 1.00 98.00 285 LEU A CA 1
ATOM 2091 C C . LEU A 1 285 ? 17.026 2.872 -28.681 1.00 98.00 285 LEU A C 1
ATOM 2093 O O . LEU A 1 285 ? 16.540 2.879 -29.811 1.00 98.00 285 LEU A O 1
ATOM 2097 N N . GLY A 1 286 ? 17.159 3.988 -27.957 1.00 96.06 286 GLY A N 1
ATOM 2098 C CA . GLY A 1 286 ? 16.714 5.305 -28.411 1.00 96.06 286 GLY A CA 1
ATOM 2099 C C . GLY A 1 286 ? 15.199 5.516 -28.342 1.00 96.06 286 GLY A C 1
ATOM 2100 O O . GLY A 1 286 ? 14.679 6.384 -29.035 1.00 96.06 286 GLY A O 1
ATOM 2101 N N . TYR A 1 287 ? 14.476 4.737 -27.529 1.00 95.75 287 TYR A N 1
ATOM 2102 C CA . TYR A 1 287 ? 13.035 4.928 -27.310 1.00 95.75 287 TYR A CA 1
ATOM 2103 C C . TYR A 1 287 ? 12.742 6.116 -26.396 1.00 95.75 287 TYR A C 1
ATOM 2105 O O . TYR A 1 287 ? 11.682 6.730 -26.503 1.00 95.75 287 TYR A O 1
ATOM 2113 N N . LEU A 1 288 ? 13.684 6.448 -25.510 1.00 93.62 288 LEU A N 1
ATOM 2114 C CA . LEU A 1 288 ? 13.630 7.662 -24.705 1.00 93.62 288 LEU A CA 1
ATOM 2115 C C . LEU A 1 288 ? 14.462 8.781 -25.354 1.00 93.62 288 LEU A C 1
ATOM 2117 O O . LEU A 1 288 ? 15.520 8.488 -25.926 1.00 93.62 288 LEU A O 1
ATOM 2121 N N . PRO A 1 289 ? 14.004 10.047 -25.263 1.00 90.56 289 PRO A N 1
ATOM 2122 C CA . PRO A 1 289 ? 14.767 11.222 -25.695 1.00 90.56 289 PRO A CA 1
ATOM 2123 C C . PRO A 1 289 ? 16.053 11.409 -24.866 1.00 90.56 289 PRO A C 1
ATOM 2125 O O . PRO A 1 289 ? 16.374 10.595 -24.003 1.00 90.56 289 PRO A O 1
ATOM 2128 N N . GLU A 1 290 ? 16.852 12.433 -25.168 1.00 84.94 290 GLU A N 1
ATOM 2129 C CA . GLU A 1 290 ? 18.078 12.747 -24.407 1.00 84.94 290 GLU A CA 1
ATOM 2130 C C . GLU A 1 290 ? 17.766 13.319 -23.018 1.00 84.94 290 GLU A C 1
ATOM 2132 O O . GLU A 1 290 ? 18.422 12.970 -22.037 1.00 84.94 290 GLU A O 1
ATOM 2137 N N . ASP A 1 291 ? 16.708 14.120 -22.930 1.00 88.44 291 ASP A N 1
ATOM 2138 C CA . ASP A 1 291 ? 16.216 14.723 -21.702 1.00 88.44 291 ASP A CA 1
ATOM 2139 C C . ASP A 1 291 ? 14.729 14.422 -21.468 1.00 88.44 291 ASP A C 1
ATOM 2141 O O . ASP A 1 291 ? 13.931 14.241 -22.390 1.00 88.44 291 ASP A O 1
ATOM 2145 N N . LEU A 1 292 ? 14.348 14.361 -20.195 1.00 88.06 292 LEU A N 1
ATOM 2146 C CA . LEU A 1 292 ? 12.972 14.223 -19.732 1.00 88.06 292 LEU A CA 1
ATOM 2147 C C . LEU A 1 292 ? 12.523 15.504 -19.017 1.00 88.06 292 LEU A C 1
ATOM 2149 O O . LEU A 1 292 ? 13.321 16.379 -18.677 1.00 88.06 292 LEU A O 1
ATOM 2153 N N . LEU A 1 293 ? 11.215 15.598 -18.749 1.00 85.00 293 LEU A N 1
ATOM 2154 C CA . LEU A 1 293 ? 10.615 16.698 -17.979 1.00 85.00 293 LEU A CA 1
ATOM 2155 C C . LEU A 1 293 ? 10.943 18.087 -18.569 1.00 85.00 293 LEU A C 1
ATOM 2157 O O . LEU A 1 293 ? 11.196 19.042 -17.833 1.00 85.00 293 LEU A O 1
ATOM 2161 N N . GLY A 1 294 ? 10.957 18.182 -19.904 1.00 81.75 294 GLY A N 1
ATOM 2162 C CA . GLY A 1 294 ? 11.218 19.420 -20.646 1.00 81.75 294 GLY A CA 1
ATOM 2163 C C . GLY A 1 294 ? 12.633 19.969 -20.453 1.00 81.75 294 GLY A C 1
ATOM 2164 O O . GLY A 1 294 ? 12.776 21.164 -20.208 1.00 81.75 294 GLY A O 1
ATOM 2165 N N . GLY A 1 295 ? 13.658 19.113 -20.500 1.00 85.44 295 GLY A N 1
ATOM 2166 C CA . GLY A 1 295 ? 15.062 19.506 -20.342 1.00 85.44 295 GLY A CA 1
ATOM 2167 C C . GLY A 1 295 ? 15.579 19.539 -18.906 1.00 85.44 295 GLY A C 1
ATOM 2168 O O . GLY A 1 295 ? 16.775 19.705 -18.694 1.00 85.44 295 GLY A O 1
ATOM 2169 N N . SER A 1 296 ? 14.713 19.390 -17.900 1.00 87.44 296 SER A N 1
ATOM 2170 C CA . SER A 1 296 ? 15.131 19.476 -16.490 1.00 87.44 296 SER A CA 1
ATOM 2171 C C . SER A 1 296 ? 15.760 18.190 -15.947 1.00 87.44 296 SER A C 1
ATOM 2173 O O . SER A 1 296 ? 16.271 18.183 -14.825 1.00 87.44 296 SER A O 1
ATOM 2175 N N . PHE A 1 297 ? 15.722 17.105 -16.724 1.00 88.81 297 PHE A N 1
ATOM 2176 C CA . PHE A 1 297 ? 16.236 15.804 -16.324 1.00 88.81 297 PHE A CA 1
ATOM 2177 C C . PHE A 1 297 ? 17.014 15.145 -17.465 1.00 88.81 297 PHE A C 1
ATOM 2179 O O . PHE A 1 297 ? 16.435 14.474 -18.316 1.00 88.81 297 PHE A O 1
ATOM 2186 N N . GLU A 1 298 ? 18.325 15.358 -17.484 1.00 93.50 298 GLU A N 1
ATOM 2187 C CA . GLU A 1 298 ? 19.237 14.779 -18.472 1.00 93.50 298 GLU A CA 1
ATOM 2188 C C . GLU A 1 298 ? 19.519 13.304 -18.154 1.00 93.50 298 GLU A C 1
ATOM 2190 O O . GLU A 1 298 ? 19.729 12.944 -16.992 1.00 93.50 298 GLU A O 1
ATOM 2195 N N . LEU A 1 299 ? 19.492 12.447 -19.177 1.00 94.69 299 LEU A N 1
ATOM 2196 C CA . LEU A 1 299 ? 19.746 11.018 -19.019 1.00 94.69 299 LEU A CA 1
ATOM 2197 C C . LEU A 1 299 ? 21.217 10.680 -19.277 1.00 94.69 299 LEU A C 1
ATOM 2199 O O . LEU A 1 299 ? 21.772 11.019 -20.322 1.00 94.69 299 LEU A O 1
ATOM 2203 N N . ASP A 1 300 ? 21.825 9.913 -18.371 1.00 96.19 300 ASP A N 1
ATOM 2204 C CA . ASP A 1 300 ? 23.173 9.373 -18.549 1.00 96.19 300 ASP A CA 1
ATOM 2205 C C . ASP A 1 300 ? 23.166 8.212 -19.557 1.00 96.19 300 ASP A C 1
ATOM 2207 O O . ASP A 1 300 ? 23.029 7.031 -19.221 1.00 96.19 300 ASP A O 1
ATOM 2211 N N . ARG A 1 301 ? 23.289 8.564 -20.838 1.00 96.19 301 ARG A N 1
ATOM 2212 C CA . ARG A 1 301 ? 23.291 7.599 -21.942 1.00 96.19 301 ARG A CA 1
ATOM 2213 C C . ARG A 1 301 ? 24.502 6.678 -21.923 1.00 96.19 301 ARG A C 1
ATOM 2215 O O . ARG A 1 301 ? 24.367 5.508 -22.279 1.00 96.19 301 ARG A O 1
ATOM 2222 N N . GLU A 1 302 ? 25.669 7.189 -21.552 1.00 97.19 302 GLU A N 1
ATOM 2223 C CA . GLU A 1 302 ? 26.888 6.381 -21.520 1.00 97.19 302 GLU A CA 1
ATOM 2224 C C . GLU A 1 302 ? 26.854 5.411 -20.338 1.00 97.19 302 GLU A C 1
ATOM 2226 O O . GLU A 1 302 ? 27.165 4.232 -20.517 1.00 97.19 302 GLU A O 1
ATOM 2231 N N . GLY A 1 303 ? 26.352 5.853 -19.181 1.00 97.75 303 GLY A N 1
ATOM 2232 C CA . GLY A 1 303 ? 26.049 4.985 -18.047 1.00 97.75 303 GLY A CA 1
ATOM 2233 C C . GLY A 1 303 ? 25.059 3.877 -18.415 1.00 97.75 303 GLY A C 1
ATOM 2234 O O . GLY A 1 303 ? 25.334 2.701 -18.172 1.00 97.75 303 GLY A O 1
ATOM 2235 N N . ALA A 1 304 ? 23.952 4.213 -19.086 1.00 98.00 304 ALA A N 1
ATOM 2236 C CA . ALA A 1 304 ? 22.972 3.225 -19.548 1.00 98.00 304 ALA A CA 1
ATOM 2237 C C . ALA A 1 304 ? 23.589 2.182 -20.501 1.00 98.00 304 ALA A C 1
ATOM 2239 O O . ALA A 1 304 ? 23.364 0.980 -20.340 1.00 98.00 304 ALA A O 1
ATOM 2240 N N . LYS A 1 305 ? 24.409 2.620 -21.470 1.00 98.38 305 LYS A N 1
ATOM 2241 C CA . LYS A 1 305 ? 25.134 1.718 -22.382 1.00 98.38 305 LYS A CA 1
ATOM 2242 C C . LYS A 1 305 ? 26.089 0.805 -21.622 1.00 98.38 305 LYS A C 1
ATOM 2244 O O . LYS A 1 305 ? 26.067 -0.399 -21.857 1.00 98.38 305 LYS A O 1
ATOM 2249 N N . ALA A 1 306 ? 26.889 1.353 -20.708 1.00 98.44 306 ALA A N 1
ATOM 2250 C CA . ALA A 1 306 ? 27.835 0.580 -19.908 1.00 98.44 306 ALA A CA 1
ATOM 2251 C C . ALA A 1 306 ? 27.123 -0.471 -19.043 1.00 98.44 306 ALA A C 1
ATOM 2253 O O . ALA A 1 306 ? 27.555 -1.620 -18.982 1.00 98.44 306 ALA A O 1
ATOM 2254 N N . ALA A 1 307 ? 25.991 -0.112 -18.438 1.00 98.44 307 ALA A N 1
ATOM 2255 C CA . ALA A 1 307 ? 25.196 -1.035 -17.642 1.00 98.44 307 ALA A CA 1
ATOM 2256 C C . ALA A 1 307 ? 24.626 -2.177 -18.491 1.00 98.44 307 ALA A C 1
ATOM 2258 O O . ALA A 1 307 ? 24.789 -3.346 -18.142 1.00 98.44 307 ALA A O 1
ATOM 2259 N N . VAL A 1 308 ? 23.994 -1.873 -19.629 1.00 98.62 308 VAL A N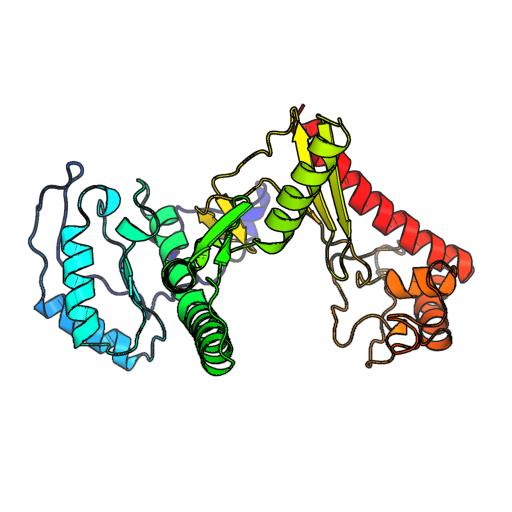 1
ATOM 2260 C CA . VAL A 1 308 ? 23.428 -2.904 -20.519 1.00 98.62 308 VAL A CA 1
ATOM 2261 C C . VAL A 1 308 ? 24.528 -3.757 -21.164 1.00 98.62 308 VAL A C 1
ATOM 2263 O O . VAL A 1 308 ? 24.313 -4.947 -21.396 1.00 98.62 308 VAL A O 1
ATOM 2266 N N . GLN A 1 309 ? 25.731 -3.210 -21.375 1.00 98.56 309 GLN A N 1
ATOM 2267 C CA . GLN A 1 309 ? 26.882 -3.971 -21.866 1.00 98.56 309 GLN A CA 1
ATOM 2268 C C . GLN A 1 309 ? 27.228 -5.150 -20.945 1.00 98.56 309 GLN A C 1
ATOM 2270 O O . GLN A 1 309 ? 27.576 -6.214 -21.443 1.00 98.56 309 GLN A O 1
ATOM 2275 N N . THR A 1 310 ? 27.023 -5.032 -19.627 1.00 98.25 310 THR A N 1
ATOM 2276 C CA . THR A 1 310 ? 27.243 -6.157 -18.695 1.00 98.25 310 THR A CA 1
ATOM 2277 C C . THR A 1 310 ? 26.360 -7.373 -19.006 1.00 98.25 310 THR A C 1
ATOM 2279 O O . THR A 1 310 ? 26.784 -8.515 -18.826 1.00 98.25 310 THR A O 1
ATOM 2282 N N . ILE A 1 311 ? 25.148 -7.146 -19.525 1.00 98.50 311 ILE A N 1
ATOM 2283 C CA . ILE A 1 311 ? 24.233 -8.203 -19.973 1.00 98.50 311 ILE A CA 1
ATOM 2284 C C . ILE A 1 311 ? 24.687 -8.773 -21.314 1.00 98.50 311 ILE A C 1
ATOM 2286 O O . ILE A 1 311 ? 24.683 -9.990 -21.498 1.00 98.50 311 ILE A O 1
ATOM 2290 N N . ALA A 1 312 ? 25.090 -7.900 -22.238 1.00 98.44 312 ALA A N 1
ATOM 2291 C CA . ALA A 1 312 ? 25.606 -8.293 -23.544 1.00 98.44 312 ALA A CA 1
ATOM 2292 C C . ALA A 1 312 ? 26.836 -9.205 -23.406 1.00 98.44 312 ALA A C 1
ATOM 2294 O O . ALA A 1 312 ? 26.868 -10.285 -23.995 1.00 98.44 312 ALA A O 1
ATOM 2295 N N . ASP A 1 313 ? 27.783 -8.825 -22.546 1.00 97.94 313 ASP A N 1
ATOM 2296 C CA . ASP A 1 313 ? 29.002 -9.583 -22.261 1.00 97.94 313 ASP A CA 1
ATOM 2297 C C . ASP A 1 313 ? 28.692 -10.938 -21.613 1.00 97.94 313 ASP A C 1
ATOM 2299 O O . ASP A 1 313 ? 29.263 -11.957 -22.002 1.00 97.94 313 ASP A O 1
ATOM 2303 N N . ALA A 1 314 ? 27.753 -10.977 -20.661 1.00 96.94 314 ALA A N 1
ATOM 2304 C CA . ALA A 1 314 ? 27.351 -12.215 -19.992 1.00 96.94 314 ALA A CA 1
ATOM 2305 C C . ALA A 1 314 ? 26.681 -13.228 -20.939 1.00 96.94 314 ALA A C 1
ATOM 2307 O O . ALA A 1 314 ? 26.785 -14.434 -20.716 1.00 96.94 314 ALA A O 1
ATOM 2308 N N . LEU A 1 315 ? 25.994 -12.751 -21.982 1.00 97.31 315 LEU A N 1
ATOM 2309 C CA . LEU A 1 315 ? 25.310 -13.585 -22.977 1.00 97.31 315 LEU A CA 1
ATOM 2310 C C . LEU A 1 315 ? 26.149 -13.837 -24.240 1.00 97.31 315 LEU A C 1
ATOM 2312 O O . LEU A 1 315 ? 25.804 -14.719 -25.025 1.00 97.31 315 LEU A O 1
ATOM 2316 N N . GLY A 1 316 ? 27.230 -13.080 -24.451 1.00 97.12 316 GLY A N 1
ATOM 2317 C CA . GLY A 1 316 ? 28.047 -13.141 -25.665 1.00 97.12 316 GLY A CA 1
ATOM 2318 C C . GLY A 1 316 ? 27.343 -12.593 -26.911 1.00 97.12 316 GLY A C 1
ATOM 2319 O O . GLY A 1 316 ? 27.535 -13.128 -28.002 1.00 97.12 316 GLY A O 1
ATOM 2320 N N . ILE A 1 317 ? 26.514 -11.556 -26.755 1.00 98.31 317 ILE A N 1
ATOM 2321 C CA . ILE A 1 317 ? 25.731 -10.920 -27.834 1.00 98.31 317 ILE A CA 1
ATOM 2322 C C . ILE A 1 317 ? 26.053 -9.424 -27.946 1.00 98.31 317 ILE A C 1
ATOM 2324 O O . ILE A 1 317 ? 26.791 -8.878 -27.129 1.00 98.31 317 ILE A O 1
ATOM 2328 N N . SER A 1 318 ? 25.516 -8.734 -28.956 1.00 98.56 318 SER A N 1
ATOM 2329 C CA . SER A 1 318 ? 25.723 -7.287 -29.091 1.00 98.56 318 SER A CA 1
ATOM 2330 C C . SER A 1 318 ? 24.906 -6.468 -28.081 1.00 98.56 318 SER A C 1
ATOM 2332 O O . SER A 1 318 ? 23.861 -6.899 -27.591 1.00 98.56 318 SER A O 1
ATOM 2334 N N . LEU A 1 319 ? 25.346 -5.230 -27.820 1.00 98.56 319 LEU A N 1
ATOM 2335 C CA . LEU A 1 319 ? 24.651 -4.273 -26.947 1.00 98.56 319 LEU A CA 1
ATOM 2336 C C . LEU A 1 319 ? 23.174 -4.079 -27.332 1.00 98.56 319 LEU A C 1
ATOM 2338 O O . LEU A 1 319 ? 22.297 -4.077 -26.469 1.00 98.56 319 LEU A O 1
ATOM 2342 N N . MET A 1 320 ? 22.896 -3.926 -28.630 1.00 98.50 320 MET A N 1
ATOM 2343 C CA . MET A 1 320 ? 21.538 -3.689 -29.131 1.00 98.50 320 MET A CA 1
ATOM 2344 C C . MET A 1 320 ? 20.651 -4.927 -28.983 1.00 98.50 320 MET A C 1
ATOM 2346 O O . MET A 1 320 ? 19.475 -4.795 -28.651 1.00 98.50 320 MET A O 1
ATOM 2350 N N . GLU A 1 321 ? 21.208 -6.124 -29.184 1.00 98.50 321 GLU A N 1
ATOM 2351 C CA . GLU A 1 321 ? 20.492 -7.383 -28.951 1.00 98.50 321 GLU A CA 1
ATOM 2352 C C . GLU A 1 321 ? 20.180 -7.578 -27.465 1.00 98.50 321 GLU A C 1
ATOM 2354 O O . GLU A 1 321 ? 19.056 -7.942 -27.126 1.00 98.50 321 GLU A O 1
ATOM 2359 N N . ALA A 1 322 ? 21.125 -7.271 -26.571 1.00 98.62 322 ALA A N 1
ATOM 2360 C CA . ALA A 1 322 ? 20.899 -7.327 -25.129 1.00 98.62 322 ALA A CA 1
ATOM 2361 C C . ALA A 1 322 ? 19.807 -6.344 -24.684 1.00 98.62 322 ALA A C 1
ATOM 2363 O O . ALA A 1 322 ? 18.868 -6.739 -23.991 1.00 98.62 322 ALA A O 1
ATOM 2364 N N . ALA A 1 323 ? 19.878 -5.086 -25.134 1.00 98.62 323 ALA A N 1
ATOM 2365 C CA . ALA A 1 323 ? 18.857 -4.083 -24.846 1.00 98.62 323 ALA A CA 1
ATOM 2366 C C . ALA A 1 323 ? 17.477 -4.530 -25.353 1.00 98.62 323 ALA A C 1
ATOM 2368 O O . ALA A 1 323 ? 16.488 -4.453 -24.622 1.00 98.62 323 ALA A O 1
ATOM 2369 N N . ARG A 1 324 ? 17.405 -5.063 -26.580 1.00 98.56 324 ARG A N 1
ATOM 2370 C CA . ARG A 1 324 ? 16.155 -5.588 -27.138 1.00 98.56 324 ARG A CA 1
ATOM 2371 C C . ARG A 1 324 ? 15.620 -6.774 -26.334 1.00 98.56 324 ARG A C 1
ATOM 2373 O O . ARG A 1 324 ? 14.432 -6.786 -26.030 1.00 98.56 324 ARG A O 1
ATOM 2380 N N . GLY A 1 325 ? 16.481 -7.705 -25.926 1.00 98.31 325 GLY A N 1
ATOM 2381 C CA . GLY A 1 325 ? 16.106 -8.855 -25.103 1.00 98.31 325 GLY A CA 1
ATOM 2382 C C . GLY A 1 325 ? 15.520 -8.463 -23.743 1.00 98.31 325 GLY A C 1
ATOM 2383 O O . GLY A 1 325 ? 14.550 -9.074 -23.297 1.00 98.31 325 GLY A O 1
ATOM 2384 N N . ILE A 1 326 ? 16.043 -7.406 -23.108 1.00 98.44 326 ILE A N 1
ATOM 2385 C CA . ILE A 1 326 ? 15.472 -6.855 -21.866 1.00 98.44 326 ILE A CA 1
ATOM 2386 C C . ILE A 1 326 ? 14.033 -6.373 -22.105 1.00 98.44 326 ILE A C 1
ATOM 2388 O O . ILE A 1 326 ? 13.134 -6.695 -21.324 1.00 98.44 326 ILE A O 1
ATOM 2392 N N . ILE A 1 327 ? 13.803 -5.641 -23.202 1.00 98.12 327 ILE A N 1
ATOM 2393 C CA . ILE A 1 327 ? 12.470 -5.147 -23.575 1.00 98.12 327 ILE A CA 1
ATOM 2394 C C . ILE A 1 327 ? 11.514 -6.295 -23.926 1.00 98.12 327 ILE A C 1
ATOM 2396 O O . ILE A 1 327 ? 10.355 -6.275 -23.517 1.00 98.12 327 ILE A O 1
ATOM 2400 N N . ASP A 1 328 ? 11.979 -7.311 -24.649 1.00 97.88 328 ASP A N 1
ATOM 2401 C CA . ASP A 1 328 ? 11.139 -8.451 -25.021 1.00 97.88 328 ASP A CA 1
ATOM 2402 C C . ASP A 1 328 ? 10.682 -9.240 -23.786 1.00 97.88 328 ASP A C 1
ATOM 2404 O O . ASP A 1 328 ? 9.503 -9.575 -23.676 1.00 97.88 328 ASP A O 1
ATOM 2408 N N . ILE A 1 329 ? 11.566 -9.460 -22.806 1.00 96.31 329 ILE A N 1
ATOM 2409 C CA . ILE A 1 329 ? 11.207 -10.170 -21.569 1.00 96.31 329 ILE A CA 1
ATOM 2410 C C . ILE A 1 329 ? 10.225 -9.363 -20.719 1.00 96.31 329 ILE A C 1
ATOM 2412 O O . ILE A 1 329 ? 9.245 -9.926 -20.228 1.00 96.31 329 ILE A O 1
ATOM 2416 N N . VAL A 1 330 ? 10.451 -8.057 -20.526 1.00 95.62 330 VAL A N 1
ATOM 2417 C CA . VAL A 1 330 ? 9.519 -7.254 -19.716 1.00 95.62 330 VAL A CA 1
ATOM 2418 C C . VAL A 1 330 ? 8.146 -7.153 -20.391 1.00 95.62 330 VAL A C 1
ATOM 2420 O O . VAL A 1 330 ? 7.124 -7.237 -19.707 1.00 95.62 330 VAL A O 1
ATOM 2423 N N . ASN A 1 331 ? 8.102 -7.058 -21.723 1.00 94.94 331 ASN A N 1
ATOM 2424 C CA . ASN A 1 331 ? 6.854 -7.065 -22.482 1.00 94.94 331 ASN A CA 1
ATOM 2425 C C . ASN A 1 331 ? 6.131 -8.408 -22.389 1.00 94.94 331 ASN A C 1
ATOM 2427 O O . ASN A 1 331 ? 4.917 -8.408 -22.210 1.00 94.94 331 ASN A O 1
ATOM 2431 N N . GLU A 1 332 ? 6.840 -9.538 -22.445 1.00 94.25 332 GLU A N 1
ATOM 2432 C CA . GLU A 1 332 ? 6.225 -10.858 -22.258 1.00 94.25 332 GLU A CA 1
ATOM 2433 C C . GLU A 1 332 ? 5.649 -11.010 -20.840 1.00 94.25 332 GLU A C 1
ATOM 2435 O O . GLU A 1 332 ? 4.537 -11.508 -20.670 1.00 94.25 332 GLU A O 1
ATOM 2440 N N . ASN A 1 333 ? 6.341 -10.497 -19.815 1.00 90.94 333 ASN A N 1
ATOM 2441 C CA . ASN A 1 333 ? 5.826 -10.475 -18.443 1.00 90.94 333 ASN A CA 1
ATOM 2442 C C . ASN A 1 333 ? 4.527 -9.651 -18.331 1.00 90.94 333 ASN A C 1
ATOM 2444 O O . ASN A 1 333 ? 3.551 -10.105 -17.726 1.00 90.94 333 ASN A O 1
ATOM 2448 N N . MET A 1 334 ? 4.490 -8.457 -18.934 1.00 92.56 334 MET A N 1
ATOM 2449 C CA . MET A 1 334 ? 3.290 -7.608 -18.977 1.00 92.56 334 MET A CA 1
ATOM 2450 C C . MET A 1 334 ? 2.160 -8.249 -19.799 1.00 92.56 334 MET A C 1
ATOM 2452 O O . MET A 1 334 ? 0.998 -8.234 -19.387 1.00 92.56 334 MET A O 1
ATOM 2456 N N . PHE A 1 335 ? 2.484 -8.870 -20.934 1.00 91.44 335 PHE A N 1
ATOM 2457 C CA . PHE A 1 335 ? 1.526 -9.591 -21.770 1.00 91.44 335 PHE A CA 1
ATOM 2458 C C . PHE A 1 335 ? 0.919 -10.787 -21.030 1.00 91.44 335 PHE A C 1
ATOM 2460 O O . PHE A 1 335 ? -0.297 -10.986 -21.067 1.00 91.44 335 PHE A O 1
ATOM 2467 N N . GLY A 1 336 ? 1.731 -11.538 -20.283 1.00 88.62 336 GLY A N 1
ATOM 2468 C CA . GLY A 1 336 ? 1.271 -12.610 -19.405 1.00 88.62 336 GLY A CA 1
ATOM 2469 C C . GLY A 1 336 ? 0.251 -12.126 -18.369 1.00 88.62 336 GLY A C 1
ATOM 2470 O O . GLY A 1 336 ? -0.743 -12.813 -18.128 1.00 88.62 336 GLY A O 1
ATOM 2471 N N . ALA A 1 337 ? 0.439 -10.922 -17.818 1.00 85.38 337 ALA A N 1
ATOM 2472 C CA . ALA A 1 337 ? -0.507 -10.287 -16.898 1.00 85.38 337 ALA A CA 1
ATOM 2473 C C . ALA A 1 337 ? -1.862 -10.001 -17.561 1.00 85.38 337 ALA A C 1
ATOM 2475 O O . ALA A 1 337 ? -2.913 -10.399 -17.054 1.00 85.38 337 ALA A O 1
ATOM 2476 N N . LEU A 1 338 ? -1.832 -9.354 -18.729 1.00 88.31 338 LEU A N 1
ATOM 2477 C CA . LEU A 1 338 ? -3.027 -9.039 -19.515 1.00 88.31 338 LEU A CA 1
ATOM 2478 C C . LEU A 1 338 ? -3.770 -10.309 -19.939 1.00 88.31 338 LEU A C 1
ATOM 2480 O O . LEU A 1 338 ? -4.997 -10.386 -19.842 1.00 88.31 338 LEU A O 1
ATOM 2484 N N . ARG A 1 339 ? -3.030 -11.337 -20.370 1.00 88.00 339 ARG A N 1
ATOM 2485 C CA . ARG A 1 339 ? -3.585 -12.640 -20.740 1.00 88.00 339 ARG A CA 1
ATOM 2486 C C . ARG A 1 339 ? -4.223 -13.340 -19.547 1.00 88.00 339 ARG A C 1
ATOM 2488 O O . ARG A 1 339 ? -5.298 -13.908 -19.691 1.00 88.00 339 ARG A O 1
ATOM 2495 N N . MET A 1 340 ? -3.584 -13.304 -18.379 1.00 83.81 340 MET A N 1
ATOM 2496 C CA . MET A 1 340 ? -4.139 -13.895 -17.163 1.00 83.81 340 MET A CA 1
ATOM 2497 C C . MET A 1 340 ? -5.495 -13.272 -16.834 1.00 83.81 340 MET A C 1
ATOM 2499 O O . MET A 1 340 ? -6.454 -14.006 -16.623 1.00 83.81 340 MET A O 1
ATOM 2503 N N . ILE A 1 341 ? -5.589 -11.942 -16.830 1.00 83.81 341 ILE A N 1
ATOM 2504 C CA . ILE A 1 341 ? -6.827 -11.244 -16.464 1.00 83.81 341 ILE A CA 1
ATOM 2505 C C . ILE A 1 341 ? -7.904 -11.463 -17.514 1.00 83.81 341 ILE A C 1
ATOM 2507 O O . ILE A 1 341 ? -9.021 -11.799 -17.147 1.00 83.81 341 ILE A O 1
ATOM 2511 N N . SER A 1 342 ? -7.578 -11.321 -18.800 1.00 82.38 342 SER A N 1
ATOM 2512 C CA . SER A 1 342 ? -8.554 -11.557 -19.870 1.00 82.38 342 SER A CA 1
ATOM 2513 C C . SER A 1 342 ? -9.082 -12.992 -19.837 1.00 82.38 342 SER A C 1
ATOM 2515 O O . SER A 1 342 ? -10.281 -13.178 -19.715 1.00 82.38 342 SER A O 1
ATOM 2517 N N . VAL A 1 343 ? -8.211 -14.006 -19.813 1.00 84.00 343 VAL A N 1
ATOM 2518 C CA . VAL A 1 343 ? -8.627 -15.421 -19.871 1.00 84.00 343 VAL A CA 1
ATOM 2519 C C . VAL A 1 343 ? -9.290 -15.913 -18.580 1.00 84.00 343 VAL A C 1
ATOM 2521 O O . VAL A 1 343 ? -10.235 -16.696 -18.641 1.00 84.00 343 VAL A O 1
ATOM 2524 N N . GLN A 1 344 ? -8.810 -15.513 -17.395 1.00 74.94 344 GLN A N 1
ATOM 2525 C CA . GLN A 1 344 ? -9.419 -15.957 -16.130 1.00 74.94 344 GLN A CA 1
ATOM 2526 C C . GLN A 1 344 ? -10.797 -15.338 -15.892 1.00 74.94 344 GLN A C 1
ATOM 2528 O O . GLN A 1 344 ? -11.581 -15.882 -15.112 1.00 74.94 344 GLN A O 1
ATOM 2533 N N . GLN A 1 345 ? -11.073 -14.185 -16.503 1.00 73.00 345 GLN A N 1
ATOM 2534 C CA . GLN A 1 345 ? -12.292 -13.428 -16.248 1.00 73.00 345 GLN A CA 1
ATOM 2535 C C . GLN A 1 345 ? -13.384 -13.632 -17.302 1.00 73.00 345 GLN A C 1
ATOM 2537 O O . GLN A 1 345 ? -14.512 -13.217 -17.025 1.00 73.00 345 GLN A O 1
ATOM 2542 N N . GLY A 1 346 ? -13.090 -14.335 -18.404 1.00 57.97 346 GLY A N 1
ATOM 2543 C CA . GLY A 1 346 ? -14.045 -14.740 -19.442 1.00 57.97 346 GLY A CA 1
ATOM 2544 C C . GLY A 1 346 ? -13.711 -14.128 -20.789 1.00 57.97 346 GLY A C 1
ATOM 2545 O O . GLY A 1 346 ? -14.637 -13.545 -21.392 1.00 57.97 346 GLY A O 1
#

Radius of gyration: 24.67 Å; chains: 1; bounding box: 56×59×65 Å